Protein AF-A0A0M0LIS1-F1 (afdb_monomer)

Structure (mmCIF, N/CA/C/O backbone):
data_AF-A0A0M0LIS1-F1
#
_entry.id   AF-A0A0M0LIS1-F1
#
loop_
_atom_site.group_PDB
_atom_site.id
_atom_site.type_symbol
_atom_site.label_atom_id
_atom_site.label_alt_id
_atom_site.label_comp_id
_atom_site.label_asym_id
_atom_site.label_entity_id
_atom_site.label_seq_id
_atom_site.pdbx_PDB_ins_code
_atom_site.Cartn_x
_atom_site.Cartn_y
_atom_site.Cartn_z
_atom_site.occupancy
_atom_site.B_iso_or_equiv
_atom_site.auth_seq_id
_atom_site.auth_comp_id
_atom_site.auth_asym_id
_atom_site.auth_atom_id
_atom_site.pdbx_PDB_model_num
ATOM 1 N N . MET A 1 1 ? -17.170 -7.021 18.698 1.00 85.44 1 MET A N 1
ATOM 2 C CA . MET A 1 1 ? -16.788 -8.210 17.891 1.00 85.44 1 MET A CA 1
ATOM 3 C C . MET A 1 1 ? -16.242 -9.284 18.824 1.00 85.44 1 MET A C 1
ATOM 5 O O . MET A 1 1 ? -15.529 -8.922 19.749 1.00 85.44 1 MET A O 1
ATOM 9 N N . THR A 1 2 ? -16.574 -10.568 18.645 1.00 88.81 2 THR A N 1
ATOM 10 C CA . THR A 1 2 ? -16.047 -11.629 19.536 1.00 88.81 2 THR A CA 1
ATOM 11 C C . THR A 1 2 ? -14.606 -12.012 19.167 1.00 88.81 2 THR A C 1
ATOM 13 O O . THR A 1 2 ? -14.222 -11.921 17.999 1.00 88.81 2 THR A O 1
ATOM 16 N N . GLN A 1 3 ? -13.813 -12.476 20.141 1.00 89.06 3 GLN A N 1
ATOM 17 C CA . GLN A 1 3 ? -12.412 -12.879 19.923 1.00 89.06 3 GLN A CA 1
ATOM 18 C C . GLN A 1 3 ? -12.239 -13.948 18.820 1.00 89.06 3 GLN A C 1
ATOM 20 O O . GLN A 1 3 ? -11.403 -13.758 17.933 1.00 89.06 3 GLN A O 1
ATOM 25 N N . PRO A 1 4 ? -13.053 -15.025 18.763 1.00 92.50 4 PRO A N 1
ATOM 26 C CA . PRO A 1 4 ? -12.930 -16.025 17.699 1.00 92.50 4 PRO A CA 1
ATOM 27 C C . PRO A 1 4 ? -13.226 -15.463 16.301 1.00 92.50 4 PRO A C 1
ATOM 29 O O . PRO A 1 4 ? -12.585 -15.842 15.319 1.00 92.50 4 PRO A O 1
ATOM 32 N N . GLN A 1 5 ? -14.179 -14.530 16.197 1.00 94.12 5 GLN A N 1
ATOM 33 C CA . GLN A 1 5 ? -14.503 -13.872 14.930 1.00 94.12 5 GLN A CA 1
ATOM 34 C C . GLN A 1 5 ? -13.362 -12.967 14.458 1.00 94.12 5 GLN A C 1
ATOM 36 O O . GLN A 1 5 ? -13.021 -12.998 13.275 1.00 94.12 5 GLN A O 1
ATOM 41 N N . LEU A 1 6 ? -12.743 -12.212 15.370 1.00 94.00 6 LEU A N 1
ATOM 42 C CA . LEU A 1 6 ? -11.604 -11.352 15.051 1.00 94.00 6 LEU A CA 1
ATOM 43 C C . LEU A 1 6 ? -10.421 -12.174 14.525 1.00 94.00 6 LEU A C 1
ATOM 45 O O . LEU A 1 6 ? -9.876 -11.856 13.471 1.00 94.00 6 LEU A O 1
ATOM 49 N N . LEU A 1 7 ? -10.084 -13.289 15.182 1.00 94.69 7 LEU A N 1
ATOM 50 C CA . LEU A 1 7 ? -9.018 -14.189 14.725 1.00 94.69 7 LEU A CA 1
ATOM 51 C C . LEU A 1 7 ? -9.274 -14.723 13.310 1.00 94.69 7 LEU A C 1
ATOM 53 O O . LEU A 1 7 ? -8.355 -14.776 12.490 1.00 94.69 7 LEU A O 1
ATOM 57 N N . LYS A 1 8 ? -10.526 -15.079 12.992 1.00 96.12 8 LYS A N 1
ATOM 58 C CA . LYS A 1 8 ? -10.910 -15.506 11.639 1.00 96.12 8 LYS A CA 1
ATOM 59 C C . LYS A 1 8 ? -10.696 -14.386 10.615 1.00 96.12 8 LYS A C 1
ATOM 61 O O . LYS A 1 8 ? -10.174 -14.652 9.533 1.00 96.12 8 LYS A O 1
ATOM 66 N N . LEU A 1 9 ? -11.053 -13.144 10.953 1.00 95.94 9 LEU A N 1
ATOM 67 C CA . LEU A 1 9 ? -10.835 -11.986 10.081 1.00 95.94 9 LEU A CA 1
ATOM 68 C C . LEU A 1 9 ? -9.349 -11.650 9.911 1.00 95.94 9 LEU A C 1
ATOM 70 O O . LEU A 1 9 ? -8.942 -11.349 8.795 1.00 95.94 9 LEU A O 1
ATOM 74 N N . ARG A 1 10 ? -8.524 -11.763 10.959 1.00 95.94 10 ARG A N 1
ATOM 75 C CA . ARG A 1 10 ? -7.069 -11.544 10.874 1.00 95.94 10 ARG A CA 1
ATOM 76 C C . ARG A 1 10 ? -6.374 -12.594 10.008 1.00 95.94 10 ARG A C 1
ATOM 78 O O . ARG A 1 10 ? -5.553 -12.240 9.167 1.00 95.94 10 ARG A O 1
ATOM 85 N N . LYS A 1 11 ? -6.755 -13.873 10.131 1.00 95.75 11 LYS A N 1
ATOM 86 C CA . LYS A 1 11 ? -6.279 -14.934 9.221 1.00 95.75 11 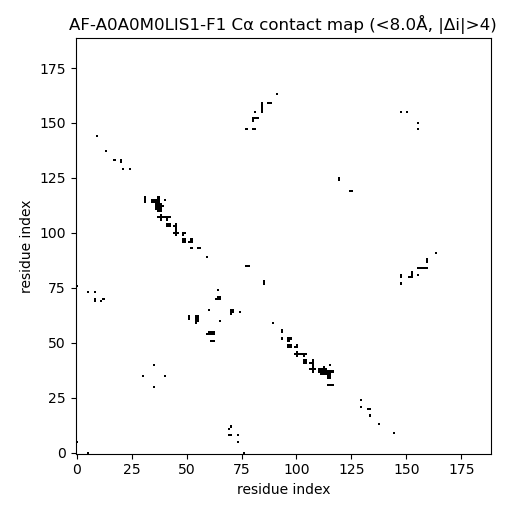LYS A CA 1
ATOM 87 C C . LYS A 1 11 ? -6.680 -14.651 7.773 1.00 95.75 11 LYS A C 1
ATOM 89 O O . LYS A 1 11 ? -5.857 -14.792 6.872 1.00 95.75 11 LYS A O 1
ATOM 94 N N . PHE A 1 12 ? -7.921 -14.210 7.558 1.00 96.38 12 PHE A N 1
ATOM 95 C CA . PHE A 1 12 ? -8.389 -13.807 6.234 1.00 96.38 12 PHE A CA 1
ATOM 96 C C . PHE A 1 12 ? -7.596 -12.611 5.691 1.00 96.38 12 PHE A C 1
ATOM 98 O O . PHE A 1 12 ? -7.158 -12.669 4.552 1.00 96.38 12 PHE A O 1
ATOM 105 N N . GLN A 1 13 ? -7.369 -11.564 6.493 1.00 95.94 13 GLN A N 1
ATOM 106 C CA . GLN A 1 13 ? -6.570 -10.395 6.112 1.00 95.94 13 GLN A CA 1
ATOM 107 C C . GLN A 1 13 ? -5.167 -10.811 5.675 1.00 95.94 13 GLN A C 1
ATOM 109 O O . GLN A 1 13 ? -4.726 -10.399 4.610 1.00 95.94 13 GLN A O 1
ATOM 114 N N . PHE A 1 14 ? -4.489 -11.656 6.454 1.00 96.06 14 PHE A N 1
ATOM 115 C CA . PHE A 1 14 ? -3.158 -12.144 6.106 1.00 96.06 14 PHE A CA 1
ATOM 116 C C . PHE A 1 14 ? -3.156 -12.879 4.760 1.00 96.06 14 PHE A C 1
ATOM 118 O O . PHE A 1 14 ? -2.375 -12.536 3.875 1.00 96.06 14 PHE A O 1
ATOM 125 N N . LEU A 1 15 ? -4.060 -13.844 4.561 1.00 96.56 15 LEU A N 1
ATOM 126 C CA . LEU A 1 15 ? -4.142 -14.584 3.299 1.00 96.56 15 LEU A CA 1
ATOM 127 C C . LEU A 1 15 ? -4.493 -13.663 2.121 1.00 96.56 15 LEU A C 1
ATOM 129 O O . LEU A 1 15 ? -3.883 -13.749 1.060 1.00 96.56 15 LEU A O 1
ATOM 133 N N . PHE A 1 16 ? -5.450 -12.758 2.323 1.00 96.00 16 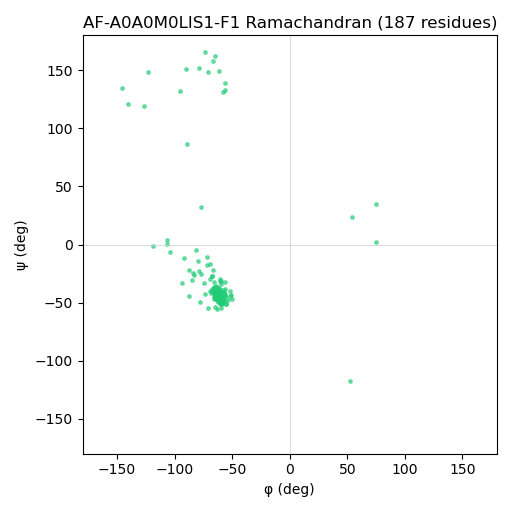PHE A N 1
ATOM 134 C CA . PHE A 1 16 ? -5.929 -11.829 1.306 1.00 96.00 16 PHE A CA 1
ATOM 135 C C . PHE A 1 16 ? -4.840 -10.843 0.867 1.00 96.00 16 PHE A C 1
ATOM 137 O O . PHE A 1 16 ? -4.637 -10.647 -0.328 1.00 96.00 16 PHE A O 1
ATOM 144 N N . MET A 1 17 ? -4.102 -10.265 1.819 1.00 94.75 17 MET A N 1
ATOM 145 C CA . MET A 1 17 ? -2.988 -9.362 1.525 1.00 94.75 17 MET A CA 1
ATOM 146 C C . MET A 1 17 ? -1.876 -10.085 0.761 1.00 94.75 17 MET A C 1
ATOM 148 O O . MET A 1 17 ? -1.412 -9.572 -0.251 1.00 94.75 17 MET A O 1
ATOM 152 N N . ASN A 1 18 ? -1.497 -11.295 1.182 1.00 95.69 18 ASN A N 1
ATOM 153 C CA . ASN A 1 18 ? -0.469 -12.077 0.491 1.00 95.69 18 ASN A CA 1
ATOM 154 C C . ASN A 1 18 ? -0.895 -12.498 -0.922 1.00 95.69 18 ASN A C 1
ATOM 156 O O . ASN A 1 18 ? -0.089 -12.426 -1.846 1.00 95.69 18 ASN A O 1
ATOM 160 N N . ALA A 1 19 ? -2.166 -12.859 -1.118 1.00 95.56 19 ALA A N 1
ATOM 161 C CA . ALA A 1 19 ? -2.703 -13.144 -2.445 1.00 95.56 19 ALA A CA 1
ATOM 162 C C . ALA A 1 19 ? -2.644 -11.911 -3.363 1.00 95.56 19 ALA A C 1
ATOM 164 O O . ALA A 1 19 ? -2.233 -12.024 -4.515 1.00 95.56 19 ALA A O 1
ATOM 165 N N . ILE A 1 20 ? -2.989 -10.722 -2.853 1.00 94.12 20 ILE A N 1
ATOM 166 C CA . ILE A 1 20 ? -2.873 -9.472 -3.618 1.00 94.12 20 ILE A CA 1
ATOM 167 C C . ILE A 1 20 ? -1.416 -9.178 -3.982 1.00 94.12 20 ILE A C 1
ATOM 169 O O . ILE A 1 20 ? -1.149 -8.833 -5.129 1.00 94.12 20 ILE A O 1
ATOM 173 N N . ILE A 1 21 ? -0.473 -9.342 -3.048 1.00 93.00 21 ILE A N 1
ATOM 174 C CA . ILE A 1 21 ? 0.958 -9.146 -3.332 1.00 93.00 21 ILE A CA 1
ATOM 175 C C . ILE A 1 21 ? 1.420 -10.107 -4.431 1.00 93.00 21 ILE A C 1
ATOM 177 O O . ILE A 1 21 ? 2.097 -9.671 -5.355 1.00 93.00 21 ILE A O 1
ATOM 181 N N . ALA A 1 22 ? 1.020 -11.381 -4.379 1.00 95.06 22 ALA A N 1
ATOM 182 C CA . ALA A 1 22 ? 1.351 -12.360 -5.414 1.00 95.06 22 ALA A CA 1
ATOM 183 C C . ALA A 1 22 ? 0.800 -11.958 -6.792 1.00 95.06 22 ALA A C 1
ATOM 185 O O . ALA A 1 22 ? 1.527 -12.000 -7.780 1.00 95.06 22 ALA A O 1
ATOM 186 N N . VAL A 1 23 ? -0.452 -11.494 -6.864 1.00 95.12 23 VAL A N 1
ATOM 187 C CA . VAL A 1 23 ? -1.050 -11.007 -8.120 1.00 95.12 23 VAL A CA 1
ATOM 188 C C . VAL A 1 23 ? -0.317 -9.772 -8.651 1.00 95.12 23 VAL A C 1
ATOM 190 O O . VAL A 1 23 ? 0.006 -9.717 -9.835 1.00 95.12 23 VAL A O 1
ATOM 193 N N . LEU A 1 24 ? -0.018 -8.793 -7.791 1.00 92.25 24 LEU A N 1
ATOM 194 C CA . LEU A 1 24 ? 0.731 -7.594 -8.182 1.00 92.25 24 LEU A CA 1
ATOM 195 C C . LEU A 1 24 ? 2.154 -7.934 -8.638 1.00 92.25 24 LEU A C 1
ATOM 197 O O . LEU A 1 24 ? 2.654 -7.330 -9.583 1.00 92.25 24 LEU A O 1
ATOM 201 N N . PHE A 1 25 ? 2.786 -8.920 -8.003 1.00 91.88 25 PHE A N 1
ATOM 202 C CA . PHE A 1 25 ? 4.102 -9.411 -8.389 1.00 91.88 25 PHE A CA 1
ATOM 203 C C . PHE A 1 25 ? 4.078 -10.078 -9.769 1.00 91.88 25 PHE A C 1
ATOM 205 O O . PHE A 1 25 ? 4.919 -9.767 -10.606 1.00 91.88 25 PHE A O 1
ATOM 212 N N . LEU A 1 26 ? 3.085 -10.929 -10.048 1.00 93.19 26 LEU A N 1
ATOM 213 C CA . LEU A 1 26 ? 2.906 -11.537 -11.372 1.00 93.19 26 LEU A CA 1
ATOM 214 C C . LEU A 1 26 ? 2.634 -10.487 -12.456 1.00 93.19 26 LEU A C 1
ATOM 216 O O . LEU A 1 26 ? 3.166 -10.588 -13.563 1.00 93.19 26 LEU A O 1
ATOM 220 N N . LEU A 1 27 ? 1.841 -9.459 -12.140 1.00 92.12 27 LEU A N 1
ATOM 221 C CA . LEU A 1 27 ? 1.602 -8.339 -13.049 1.00 92.12 27 LEU A CA 1
ATOM 222 C C . LEU A 1 27 ? 2.906 -7.587 -13.343 1.00 92.12 27 LEU A C 1
ATOM 224 O O . LEU A 1 27 ? 3.223 -7.352 -14.505 1.00 92.12 27 LEU A O 1
ATOM 228 N N . LEU A 1 28 ? 3.683 -7.257 -12.308 1.00 88.81 28 LEU A N 1
ATOM 229 C CA . LEU A 1 28 ? 4.984 -6.611 -12.461 1.00 88.81 28 LEU A CA 1
ATOM 230 C C . LEU A 1 28 ? 5.939 -7.465 -13.304 1.00 88.81 28 LEU A C 1
ATOM 232 O O . LEU A 1 28 ? 6.521 -6.959 -14.256 1.00 88.81 28 LEU A O 1
ATOM 236 N N . PHE A 1 29 ? 6.051 -8.760 -13.007 1.00 88.06 29 PHE A N 1
ATOM 237 C CA . PHE A 1 29 ? 6.868 -9.707 -13.768 1.00 88.06 29 PHE A CA 1
ATOM 238 C C . PHE A 1 29 ? 6.480 -9.735 -15.252 1.00 88.06 29 PHE A C 1
ATOM 240 O O . PHE A 1 29 ? 7.347 -9.684 -16.125 1.00 88.06 29 PHE A O 1
ATOM 247 N N . SER A 1 30 ? 5.177 -9.740 -15.541 1.00 89.94 30 SER A N 1
ATOM 248 C CA . SER A 1 30 ? 4.655 -9.702 -16.911 1.00 89.94 30 SER A CA 1
ATOM 249 C C . SER A 1 30 ? 5.028 -8.400 -17.624 1.00 89.94 30 SER A C 1
ATOM 251 O O . SER A 1 30 ? 5.461 -8.429 -18.773 1.00 89.94 30 SER A O 1
ATOM 253 N N . LEU A 1 31 ? 4.917 -7.255 -16.940 1.00 88.62 31 LEU A N 1
ATOM 254 C CA . LEU A 1 31 ? 5.308 -5.952 -17.487 1.00 88.62 31 LEU A CA 1
ATOM 255 C C . LEU A 1 31 ? 6.804 -5.891 -17.827 1.00 88.62 31 LEU A C 1
ATOM 257 O O . LEU A 1 31 ? 7.170 -5.332 -18.862 1.00 88.62 31 LEU A O 1
ATOM 261 N N . ILE A 1 32 ? 7.653 -6.499 -16.992 1.00 85.25 32 ILE A N 1
ATOM 262 C CA . ILE A 1 32 ? 9.097 -6.616 -17.239 1.00 85.25 32 ILE A CA 1
ATOM 263 C C . ILE A 1 32 ? 9.359 -7.432 -18.508 1.00 85.25 32 ILE A C 1
ATOM 265 O O . ILE A 1 32 ? 10.092 -6.971 -19.378 1.00 85.25 32 ILE A O 1
ATOM 269 N N . HIS A 1 33 ? 8.713 -8.593 -18.659 1.00 85.12 33 HIS A N 1
ATOM 270 C CA . HIS A 1 33 ? 8.929 -9.492 -19.803 1.00 85.12 33 HIS A CA 1
ATOM 271 C C . HIS A 1 33 ? 8.396 -8.942 -21.129 1.00 85.12 33 HIS A C 1
ATOM 273 O O . HIS A 1 33 ? 8.960 -9.217 -22.183 1.00 85.12 33 HIS A O 1
ATOM 279 N N . ILE A 1 34 ? 7.340 -8.128 -21.088 1.00 88.62 34 ILE A N 1
ATOM 280 C CA . ILE A 1 34 ? 6.838 -7.398 -22.264 1.00 88.62 34 ILE A CA 1
ATOM 281 C C . ILE A 1 34 ? 7.790 -6.247 -22.651 1.00 88.62 34 ILE A C 1
ATOM 283 O O . ILE A 1 34 ? 7.664 -5.663 -23.726 1.00 88.62 34 ILE A O 1
ATOM 287 N N . GLY A 1 35 ? 8.772 -5.925 -21.803 1.00 86.56 35 GLY A N 1
ATOM 288 C CA . GLY A 1 35 ? 9.763 -4.895 -22.078 1.00 86.56 35 GLY A CA 1
ATOM 289 C C . GLY A 1 35 ? 9.199 -3.487 -21.932 1.00 86.56 35 GLY A C 1
ATOM 290 O O . GLY A 1 35 ? 9.585 -2.595 -22.689 1.00 86.56 35 GLY A O 1
ATOM 291 N N . ILE A 1 36 ? 8.283 -3.265 -20.976 1.00 88.38 36 ILE A N 1
ATOM 292 C CA . ILE A 1 36 ? 7.810 -1.908 -20.690 1.00 88.38 36 ILE A CA 1
ATOM 293 C C . ILE A 1 36 ? 9.010 -1.012 -20.349 1.00 88.38 36 ILE A C 1
ATOM 295 O O . ILE A 1 36 ? 9.892 -1.381 -19.568 1.00 88.38 36 ILE A O 1
ATOM 299 N N . GLY A 1 37 ? 9.059 0.175 -20.948 1.00 88.25 37 GLY A N 1
ATOM 300 C CA . GLY A 1 37 ? 10.096 1.145 -20.617 1.00 88.25 37 GLY A CA 1
ATOM 301 C C . GLY A 1 37 ? 9.884 1.748 -19.225 1.00 88.25 37 GLY A C 1
ATOM 302 O O . GLY A 1 37 ? 8.744 1.924 -18.782 1.00 88.25 37 GLY A O 1
ATOM 303 N N . MET A 1 38 ? 10.979 2.098 -18.542 1.00 84.31 38 MET A N 1
ATOM 304 C CA . MET A 1 38 ? 10.990 2.692 -17.197 1.00 84.31 38 MET A CA 1
ATOM 305 C C . MET A 1 38 ? 10.049 3.891 -17.090 1.00 84.31 38 MET A C 1
ATOM 307 O O . MET A 1 38 ? 9.238 3.969 -16.167 1.00 84.31 38 MET A O 1
ATOM 311 N N . ARG A 1 39 ? 10.108 4.804 -18.067 1.00 90.19 39 ARG A N 1
ATOM 312 C CA . ARG A 1 39 ? 9.232 5.979 -18.122 1.00 90.19 39 ARG A CA 1
ATOM 313 C C . ARG A 1 39 ? 7.753 5.597 -18.075 1.00 90.19 39 ARG A C 1
ATOM 315 O O . ARG A 1 39 ? 7.015 6.110 -17.237 1.00 90.19 39 ARG A O 1
ATOM 322 N N . ASN A 1 40 ? 7.326 4.679 -18.940 1.00 91.88 40 ASN A N 1
ATOM 323 C CA . ASN A 1 40 ? 5.930 4.244 -19.015 1.00 91.88 40 ASN A CA 1
ATOM 324 C C . ASN A 1 40 ? 5.478 3.539 -17.732 1.00 91.88 40 ASN A C 1
ATOM 326 O O . ASN A 1 40 ? 4.362 3.767 -17.265 1.00 91.88 40 ASN A O 1
ATOM 330 N N . PHE A 1 41 ? 6.351 2.732 -17.127 1.00 91.00 41 PHE A N 1
ATOM 331 C CA . PHE A 1 41 ? 6.077 2.110 -15.837 1.00 91.00 41 PHE A CA 1
ATOM 332 C C . PHE A 1 41 ? 5.851 3.148 -14.732 1.00 91.00 41 PHE A C 1
ATOM 334 O O . PHE A 1 41 ? 4.857 3.073 -14.012 1.00 91.00 41 PHE A O 1
ATOM 341 N N . PHE A 1 42 ? 6.728 4.148 -14.611 1.00 90.62 42 PHE A N 1
ATOM 342 C CA . PHE A 1 42 ? 6.584 5.183 -13.587 1.00 90.62 42 PHE A CA 1
ATOM 343 C C . PHE A 1 42 ? 5.341 6.054 -13.800 1.00 90.62 42 PHE A C 1
ATOM 345 O O . PHE A 1 42 ? 4.665 6.391 -12.825 1.00 90.62 42 PHE A O 1
ATOM 352 N N . ILE A 1 43 ? 4.978 6.353 -15.053 1.00 94.06 43 ILE A N 1
ATOM 353 C CA . ILE A 1 43 ? 3.704 7.016 -15.374 1.00 94.06 43 ILE A CA 1
ATOM 354 C C . ILE A 1 43 ? 2.530 6.156 -14.895 1.00 94.06 43 ILE A C 1
ATOM 356 O O . ILE A 1 43 ? 1.669 6.656 -14.172 1.00 94.06 43 ILE A O 1
ATOM 360 N N . LEU A 1 44 ? 2.513 4.863 -15.237 1.00 93.62 44 LEU A N 1
ATOM 361 C CA . LEU A 1 44 ? 1.456 3.940 -14.820 1.00 93.62 44 LEU A CA 1
ATOM 362 C C . LEU A 1 44 ? 1.331 3.881 -13.291 1.00 93.62 44 LEU A C 1
ATOM 364 O O . LEU A 1 44 ? 0.231 4.019 -12.758 1.00 93.62 44 LEU A O 1
ATOM 368 N N . MET A 1 45 ? 2.449 3.742 -12.576 1.00 92.56 45 MET A N 1
ATOM 369 C CA . MET A 1 45 ? 2.460 3.718 -11.112 1.00 92.56 45 MET A CA 1
ATOM 370 C C . MET A 1 45 ? 1.974 5.036 -10.504 1.00 92.56 45 MET A C 1
ATOM 372 O O . MET A 1 45 ? 1.205 5.016 -9.542 1.00 92.56 45 MET A O 1
ATOM 376 N N . SER A 1 46 ? 2.357 6.182 -11.075 1.00 94.12 46 SER A N 1
ATOM 377 C CA . SER A 1 46 ? 1.861 7.491 -10.638 1.00 94.12 46 SER A CA 1
ATOM 378 C C . SER A 1 46 ? 0.342 7.599 -10.810 1.00 94.12 46 SER A C 1
ATOM 380 O O . SER A 1 46 ? -0.362 7.951 -9.862 1.00 94.12 46 SER A O 1
ATOM 382 N N . LEU A 1 47 ? -0.189 7.200 -11.972 1.00 95.62 47 LEU A N 1
ATOM 383 C CA . LEU A 1 47 ? -1.630 7.198 -12.243 1.00 95.62 47 LEU A CA 1
ATOM 384 C C . LEU A 1 47 ? -2.398 6.278 -11.285 1.00 95.62 47 LEU A C 1
ATOM 386 O O . LEU A 1 47 ? -3.437 6.677 -10.758 1.00 95.62 47 LEU A O 1
ATOM 390 N N . LEU A 1 48 ? -1.874 5.081 -11.001 1.00 92.88 48 LEU A N 1
ATOM 391 C CA . LEU A 1 48 ? -2.468 4.160 -10.027 1.00 92.88 48 LEU A CA 1
ATOM 392 C C . LEU A 1 48 ? -2.497 4.761 -8.614 1.00 92.88 48 LEU A C 1
ATOM 394 O O . LEU A 1 48 ? -3.514 4.659 -7.924 1.00 92.88 48 LEU A O 1
ATOM 398 N N . MET A 1 49 ? -1.420 5.427 -8.187 1.00 92.56 49 MET A N 1
ATOM 399 C CA . MET A 1 49 ? -1.364 6.093 -6.880 1.00 92.56 49 MET A CA 1
ATOM 400 C C . MET A 1 49 ? -2.329 7.279 -6.789 1.00 92.56 49 MET A C 1
ATOM 402 O O . MET A 1 49 ? -2.997 7.448 -5.764 1.00 92.56 49 MET A O 1
ATOM 406 N N . ILE A 1 50 ? -2.465 8.070 -7.858 1.00 93.94 50 ILE A N 1
ATOM 407 C CA . ILE A 1 50 ? -3.454 9.155 -7.933 1.00 93.94 50 ILE A CA 1
ATOM 408 C C . ILE A 1 50 ? -4.865 8.576 -7.839 1.00 93.94 50 ILE A C 1
ATOM 410 O O . ILE A 1 50 ? -5.642 9.014 -6.993 1.00 93.94 50 ILE A O 1
ATOM 414 N N . ALA A 1 51 ? -5.188 7.550 -8.631 1.00 92.62 51 ALA A N 1
ATOM 415 C CA . ALA A 1 51 ? -6.498 6.904 -8.603 1.00 92.62 51 ALA A CA 1
ATOM 416 C C . ALA A 1 51 ? -6.836 6.361 -7.204 1.00 92.62 51 ALA A C 1
ATOM 418 O O . ALA A 1 51 ? -7.909 6.644 -6.668 1.00 92.62 51 ALA A O 1
ATOM 419 N N . GLN A 1 52 ? -5.901 5.656 -6.560 1.00 89.81 52 GLN A N 1
ATOM 420 C CA . GLN A 1 52 ? -6.065 5.184 -5.185 1.00 89.81 52 GLN A CA 1
ATOM 421 C C . GLN A 1 52 ? -6.300 6.337 -4.198 1.00 89.81 52 GLN A C 1
ATOM 423 O O . GLN A 1 52 ? -7.161 6.229 -3.321 1.00 89.81 52 GLN A O 1
ATOM 428 N N . THR A 1 5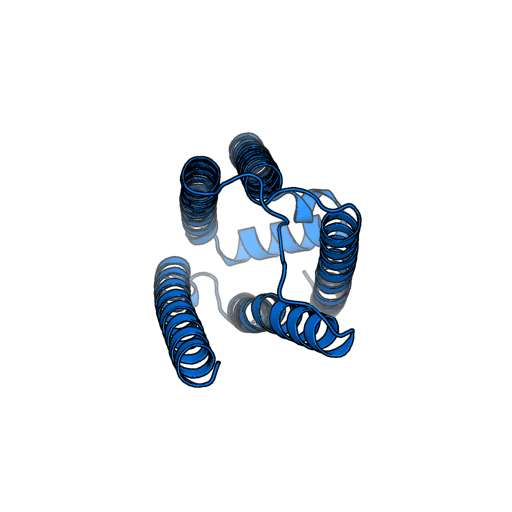3 ? -5.549 7.431 -4.326 1.00 92.25 53 THR A N 1
ATOM 429 C CA . THR A 1 53 ? -5.682 8.609 -3.459 1.00 92.25 53 THR A CA 1
ATOM 430 C C . THR A 1 53 ? -7.045 9.271 -3.633 1.00 92.25 53 THR A C 1
ATOM 432 O O . THR A 1 53 ? -7.698 9.590 -2.642 1.00 92.25 53 THR A O 1
ATOM 435 N N . MET A 1 54 ? -7.513 9.420 -4.875 1.00 92.00 54 MET A N 1
ATOM 436 C CA . MET A 1 54 ? -8.833 9.974 -5.173 1.00 92.00 54 MET A CA 1
ATOM 437 C C . MET A 1 54 ? -9.933 9.116 -4.547 1.00 92.00 54 MET A C 1
ATOM 439 O O . MET A 1 54 ? -10.784 9.635 -3.829 1.00 92.00 54 MET A O 1
ATOM 443 N N . LEU A 1 55 ? -9.869 7.791 -4.710 1.00 89.50 55 LEU A N 1
ATOM 444 C CA . LEU A 1 55 ? -10.808 6.879 -4.053 1.00 89.50 55 LEU A CA 1
ATOM 445 C C . LEU A 1 55 ? -10.796 7.050 -2.526 1.00 89.50 55 LEU A C 1
ATOM 447 O O . LEU A 1 55 ? -11.859 7.086 -1.899 1.00 89.50 55 LEU A O 1
ATOM 451 N N . LEU A 1 56 ? -9.612 7.179 -1.921 1.00 88.62 56 LEU A N 1
ATOM 452 C CA . LEU A 1 56 ? -9.465 7.388 -0.482 1.00 88.62 56 LEU A CA 1
ATOM 453 C C . LEU A 1 56 ? -10.076 8.718 -0.018 1.00 88.62 56 LEU A C 1
ATOM 455 O O . LEU A 1 56 ? -10.689 8.757 1.047 1.00 88.62 56 LEU A O 1
ATOM 459 N N . LEU A 1 57 ? -9.955 9.783 -0.813 1.00 89.94 57 LEU A N 1
ATOM 460 C CA . LEU A 1 57 ? -10.549 11.088 -0.522 1.00 89.94 57 LEU A CA 1
ATOM 461 C C . LEU A 1 57 ? -12.082 11.051 -0.550 1.00 89.94 57 LEU A C 1
ATOM 463 O O . LEU A 1 57 ? -12.705 11.617 0.349 1.00 89.94 57 LEU A O 1
ATOM 467 N N . PHE A 1 58 ? -12.679 10.363 -1.529 1.00 87.06 58 PHE A N 1
ATOM 468 C CA . PHE A 1 58 ? -14.136 10.322 -1.685 1.00 87.06 58 PHE A CA 1
ATOM 469 C C . PHE A 1 58 ? -14.832 9.494 -0.598 1.00 87.06 58 PHE A C 1
ATOM 471 O O . PHE A 1 58 ? -15.685 10.021 0.113 1.00 87.06 58 PHE A O 1
ATOM 478 N N . ASP A 1 59 ? -14.436 8.232 -0.399 1.00 80.38 59 ASP A N 1
ATOM 479 C CA . ASP A 1 59 ? -15.175 7.342 0.517 1.00 80.38 59 ASP A CA 1
ATOM 480 C C . ASP A 1 59 ? -14.461 7.076 1.844 1.00 80.38 59 ASP A C 1
ATOM 482 O O . ASP A 1 59 ? -14.968 6.314 2.670 1.00 80.38 59 ASP A O 1
ATOM 486 N N . LYS A 1 60 ? -13.268 7.649 2.072 1.00 82.25 60 LYS A N 1
ATOM 487 C CA . LYS A 1 60 ? -12.457 7.442 3.296 1.00 82.25 60 LYS A CA 1
ATOM 488 C C . LYS A 1 60 ? -12.187 5.962 3.610 1.00 82.25 60 LYS A C 1
ATOM 490 O O . LYS A 1 60 ? -11.953 5.584 4.760 1.00 82.25 60 LYS A O 1
ATOM 495 N N . ARG A 1 61 ? -12.258 5.115 2.577 1.00 83.19 61 ARG A N 1
ATOM 496 C CA . ARG A 1 61 ? -12.030 3.667 2.610 1.00 83.19 61 ARG A CA 1
ATOM 497 C C . ARG A 1 61 ? -10.978 3.312 1.563 1.00 83.19 61 ARG A C 1
ATOM 499 O O . ARG A 1 61 ? -11.240 3.531 0.373 1.00 83.19 61 ARG A O 1
ATOM 506 N N . PRO A 1 62 ? -9.829 2.738 1.957 1.00 82.94 62 PRO A N 1
ATOM 507 C CA . PRO A 1 62 ? -8.830 2.290 0.995 1.00 82.94 62 PRO A CA 1
ATOM 508 C C . PRO A 1 62 ? -9.388 1.204 0.069 1.00 82.94 62 PRO A C 1
ATOM 510 O O . PRO A 1 62 ? -10.233 0.407 0.483 1.00 82.94 62 PRO A O 1
ATOM 513 N N . LEU A 1 63 ? -8.892 1.157 -1.172 1.00 83.31 63 LEU A N 1
ATOM 514 C CA . LEU A 1 63 ? -9.369 0.247 -2.222 1.00 83.31 63 LEU A CA 1
ATOM 515 C C . LEU A 1 63 ? -9.416 -1.216 -1.756 1.00 83.31 63 LEU A C 1
ATOM 517 O O . LEU A 1 63 ? -10.421 -1.891 -1.956 1.00 83.31 63 LEU A O 1
ATOM 521 N N . ILE A 1 64 ? -8.379 -1.677 -1.052 1.00 85.06 64 ILE A N 1
ATOM 522 C CA . ILE A 1 64 ? -8.251 -3.074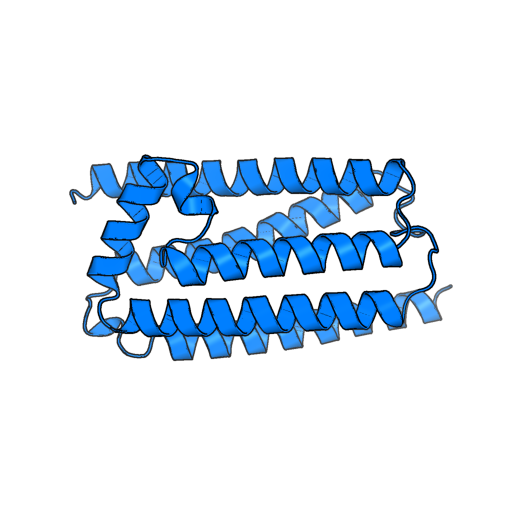 -0.611 1.00 85.06 64 ILE A CA 1
ATOM 523 C C . ILE A 1 64 ? -9.399 -3.527 0.302 1.00 85.06 64 ILE A C 1
ATOM 525 O O . ILE A 1 64 ? -9.827 -4.678 0.254 1.00 85.06 64 ILE A O 1
ATOM 529 N N . TYR A 1 65 ? -9.954 -2.603 1.090 1.00 87.25 65 TYR A N 1
ATOM 530 C CA . TYR A 1 65 ? -11.071 -2.876 1.989 1.00 87.25 65 TYR A CA 1
ATOM 531 C C . TYR A 1 65 ? -12.424 -2.909 1.271 1.00 87.25 65 TYR A C 1
ATOM 533 O O . TYR A 1 65 ? -13.398 -3.408 1.830 1.00 87.25 65 TYR A O 1
ATOM 541 N N . ARG A 1 66 ? -12.494 -2.415 0.029 1.00 85.94 66 ARG A N 1
ATOM 542 C CA . ARG A 1 66 ? -13.695 -2.476 -0.822 1.00 85.94 66 ARG A CA 1
ATOM 543 C C . ARG A 1 66 ? -13.829 -3.812 -1.539 1.00 85.94 66 ARG A C 1
ATOM 545 O O . ARG A 1 66 ? -14.938 -4.227 -1.849 1.00 85.94 66 ARG A O 1
ATOM 552 N N . LEU A 1 67 ? -12.707 -4.491 -1.770 1.00 88.38 67 LEU A N 1
ATOM 553 C CA . LEU A 1 67 ? -12.657 -5.741 -2.527 1.00 88.38 67 LEU A CA 1
ATOM 554 C C . LEU A 1 67 ? -13.258 -6.936 -1.769 1.00 88.38 67 LEU A C 1
ATOM 556 O O . LEU A 1 67 ? -13.575 -7.952 -2.379 1.00 88.38 67 LEU A O 1
ATOM 560 N N . SER A 1 68 ? -13.421 -6.847 -0.445 1.00 93.25 68 SER A N 1
ATOM 561 C CA . SER A 1 68 ? -13.966 -7.942 0.361 1.00 93.25 68 SER A CA 1
ATOM 562 C C . SER A 1 68 ? -14.812 -7.447 1.529 1.00 93.25 68 SER A C 1
ATOM 564 O O . SER A 1 68 ? -14.392 -6.594 2.310 1.00 93.25 68 SER A O 1
ATOM 566 N N . LYS A 1 69 ? -15.980 -8.075 1.727 1.00 92.75 69 LYS A N 1
ATOM 567 C CA . LYS A 1 69 ? -16.857 -7.820 2.884 1.00 92.75 69 LYS A CA 1
ATOM 568 C C . LYS A 1 69 ? -16.163 -8.114 4.219 1.00 92.75 69 LYS A C 1
ATOM 570 O O . LYS A 1 69 ? -16.425 -7.431 5.204 1.00 92.75 69 LYS A O 1
ATOM 575 N N . ASN A 1 70 ? -15.278 -9.113 4.267 1.00 93.88 70 ASN A N 1
ATOM 576 C CA . ASN A 1 70 ? -14.528 -9.443 5.483 1.00 93.88 70 ASN A CA 1
ATOM 577 C C . ASN A 1 70 ? -13.510 -8.351 5.821 1.00 93.88 70 ASN A C 1
ATOM 579 O O . ASN A 1 70 ? -13.385 -7.977 6.985 1.00 93.88 70 ASN A O 1
ATOM 583 N N . MET A 1 71 ? -12.847 -7.794 4.804 1.00 94.62 71 MET A N 1
ATOM 584 C CA . MET A 1 71 ? -11.965 -6.644 4.986 1.00 94.62 71 MET A CA 1
ATOM 585 C C . MET A 1 71 ? -12.765 -5.421 5.443 1.00 94.62 71 MET A C 1
ATOM 587 O O . MET A 1 71 ? -12.382 -4.783 6.416 1.00 94.62 71 MET A O 1
ATOM 591 N N . ALA A 1 72 ? -13.920 -5.141 4.836 1.00 93.12 72 ALA A N 1
ATOM 592 C CA . ALA A 1 72 ? -14.783 -4.042 5.272 1.00 93.12 72 ALA A CA 1
ATOM 593 C C . ALA A 1 72 ? -15.211 -4.164 6.750 1.00 93.12 72 ALA A C 1
ATOM 595 O O . ALA A 1 72 ? -15.196 -3.174 7.474 1.00 93.12 72 ALA A O 1
ATOM 596 N N . LYS A 1 73 ? -15.538 -5.373 7.231 1.00 94.44 73 LYS A N 1
ATOM 597 C CA . LYS A 1 73 ? -15.839 -5.608 8.658 1.00 94.44 73 LYS A CA 1
ATOM 598 C C . LYS A 1 73 ? -14.640 -5.330 9.563 1.00 94.44 73 LYS A C 1
ATOM 600 O O . LYS A 1 73 ? -14.808 -4.772 10.643 1.00 94.44 73 LYS A O 1
ATOM 605 N N . LEU A 1 74 ? -13.448 -5.732 9.129 1.00 94.75 74 LEU A N 1
ATOM 606 C CA . LEU A 1 74 ? -12.216 -5.485 9.870 1.00 94.75 74 LEU A CA 1
ATOM 607 C C . LEU A 1 74 ? -11.889 -3.988 9.935 1.00 94.75 74 LEU A C 1
ATOM 609 O O . LEU A 1 74 ? -11.485 -3.500 10.983 1.00 94.75 74 LEU A O 1
ATOM 613 N N . LEU A 1 75 ? -12.150 -3.260 8.848 1.00 93.56 75 LEU A N 1
ATOM 614 C CA . LEU A 1 75 ? -11.978 -1.812 8.771 1.00 93.56 75 LEU A CA 1
ATOM 615 C C . LEU A 1 75 ? -12.845 -1.068 9.790 1.00 93.56 75 LEU A C 1
ATOM 617 O O . LEU A 1 75 ? -12.355 -0.164 10.458 1.00 93.56 75 LEU A O 1
ATOM 621 N N . GLU A 1 76 ? -14.127 -1.427 9.908 1.00 94.12 76 GLU A N 1
ATOM 622 C CA . GLU A 1 76 ? -15.012 -0.779 10.886 1.00 94.12 76 GLU A CA 1
ATOM 623 C C . GLU A 1 76 ? -14.549 -1.054 12.321 1.00 94.12 76 GLU A C 1
ATOM 625 O O . GLU A 1 76 ? -14.534 -0.137 13.138 1.00 94.12 76 GLU A O 1
ATOM 630 N N . TYR A 1 77 ? -14.085 -2.276 12.605 1.00 94.62 77 TYR A N 1
ATOM 631 C CA . TYR A 1 77 ? -13.484 -2.606 13.899 1.00 94.62 77 TYR A CA 1
ATOM 632 C C . TYR A 1 77 ? -12.225 -1.769 14.192 1.00 94.62 77 TYR A C 1
ATOM 634 O O . TYR A 1 77 ? -12.104 -1.203 15.276 1.00 94.62 77 TYR A O 1
ATOM 642 N N . GLU A 1 78 ? -11.296 -1.645 13.237 1.00 93.88 78 GLU A N 1
ATOM 643 C CA . GLU A 1 78 ? -10.081 -0.837 13.421 1.00 93.88 78 GLU A CA 1
ATOM 644 C C . GLU A 1 78 ? -10.402 0.648 13.591 1.00 93.88 78 GLU A C 1
ATOM 646 O O . GLU A 1 78 ? -9.806 1.325 14.428 1.00 93.88 78 GLU A O 1
ATOM 651 N N . LYS A 1 79 ? -11.375 1.153 12.833 1.00 93.56 79 LYS A N 1
ATOM 652 C CA . LYS A 1 79 ? -11.849 2.532 12.930 1.00 93.56 79 LYS A CA 1
ATOM 653 C C . LYS A 1 79 ? -12.468 2.830 14.295 1.00 93.56 79 LYS A C 1
ATOM 655 O O . LYS A 1 79 ? -12.194 3.891 14.852 1.00 93.56 79 LYS A O 1
ATOM 660 N N . GLU A 1 80 ? -13.269 1.913 14.833 1.00 93.56 80 GLU A N 1
ATOM 661 C CA . GLU A 1 80 ? -13.828 2.017 16.185 1.00 93.56 80 GLU A CA 1
ATOM 662 C C . GLU A 1 80 ? -12.709 2.027 17.237 1.00 93.56 80 GLU A C 1
ATOM 664 O O . GLU A 1 80 ? -12.660 2.922 18.079 1.00 93.56 80 GLU A O 1
ATOM 669 N N . LYS A 1 81 ? -11.745 1.102 17.129 1.00 93.69 81 LYS A N 1
ATOM 670 C CA . LYS A 1 81 ? -10.590 1.009 18.035 1.00 93.69 81 LYS A CA 1
ATOM 671 C C . LYS A 1 81 ? -9.723 2.264 18.037 1.00 93.69 81 LYS A C 1
ATOM 673 O O . LYS A 1 81 ? -9.346 2.739 19.105 1.00 93.69 81 LYS A O 1
ATOM 678 N N . LEU A 1 82 ? -9.393 2.782 16.856 1.00 91.81 82 LEU A N 1
ATOM 679 C CA . LEU A 1 82 ? -8.486 3.918 16.684 1.00 91.81 82 LEU A CA 1
ATOM 680 C C . LEU A 1 82 ? -9.157 5.268 16.974 1.00 91.81 82 LEU A C 1
ATOM 682 O O . LEU A 1 82 ? -8.464 6.242 17.270 1.00 91.81 82 LEU A O 1
ATOM 686 N N . GLY A 1 83 ? -10.486 5.368 16.878 1.00 92.75 83 GLY A N 1
ATOM 687 C CA . GLY A 1 83 ? -11.225 6.597 17.168 1.00 92.75 83 GLY A CA 1
ATOM 688 C C . GLY A 1 83 ? -10.677 7.808 16.400 1.00 92.75 83 GLY A C 1
ATOM 689 O O . GLY A 1 83 ? -10.660 7.839 15.169 1.00 92.75 83 GLY A O 1
ATOM 690 N N . ASN A 1 84 ? -10.187 8.822 17.119 1.00 91.31 84 ASN A N 1
ATOM 691 C CA . ASN A 1 84 ? -9.623 10.035 16.512 1.00 91.31 84 ASN A CA 1
ATOM 692 C C . ASN A 1 84 ? -8.311 9.795 15.747 1.00 91.31 84 ASN A C 1
ATOM 694 O O . ASN A 1 84 ? -8.016 10.521 14.793 1.00 91.31 84 ASN A O 1
ATOM 698 N N . GLU A 1 85 ? -7.537 8.773 16.120 1.00 93.25 85 GLU A N 1
ATOM 699 C CA . GLU A 1 85 ? -6.304 8.407 15.416 1.00 93.25 85 GLU A CA 1
ATOM 700 C C . GLU A 1 85 ? -6.596 7.879 14.013 1.00 93.25 85 GLU A C 1
ATOM 702 O O . GLU A 1 85 ? -5.804 8.118 13.105 1.00 93.25 85 GLU A O 1
ATOM 707 N N . TRP A 1 86 ? -7.781 7.299 13.783 1.00 91.62 86 TRP A N 1
ATOM 708 C CA . TRP A 1 86 ? -8.208 6.869 12.452 1.00 91.62 86 TRP A CA 1
ATOM 709 C C . TRP A 1 86 ? -8.107 8.006 11.430 1.00 91.62 86 TRP A C 1
ATOM 711 O O . TRP A 1 86 ? -7.540 7.851 10.350 1.00 91.62 86 TRP A O 1
ATOM 721 N N . ARG A 1 87 ? -8.618 9.195 11.780 1.00 90.38 87 ARG A N 1
ATOM 722 C CA . ARG A 1 87 ? -8.593 10.364 10.884 1.00 90.38 87 ARG A CA 1
ATOM 723 C C . ARG A 1 87 ? -7.169 10.851 10.620 1.00 90.38 87 ARG A C 1
ATOM 725 O O . ARG A 1 87 ? -6.872 11.258 9.498 1.00 90.38 87 ARG A O 1
ATOM 732 N N . LYS A 1 88 ? -6.293 10.799 11.629 1.00 91.69 88 LYS A N 1
ATOM 733 C CA . LYS A 1 88 ? -4.876 11.159 11.479 1.00 91.69 88 LYS A CA 1
ATOM 734 C C . LYS A 1 88 ? -4.178 10.176 10.543 1.00 91.69 88 LYS A C 1
ATOM 736 O O . LYS A 1 88 ? -3.522 10.615 9.605 1.00 91.69 88 LYS A O 1
ATOM 741 N N . GLN A 1 89 ? -4.394 8.875 10.736 1.00 89.62 89 GLN A N 1
ATOM 742 C CA . GLN A 1 89 ? -3.835 7.827 9.887 1.00 89.62 89 GLN A CA 1
ATOM 743 C C . GLN A 1 89 ? -4.300 7.969 8.435 1.00 89.62 89 GLN A C 1
ATOM 745 O O . GLN A 1 89 ? -3.474 7.919 7.527 1.00 89.62 89 GLN A O 1
ATOM 750 N N . GLN A 1 90 ? -5.591 8.231 8.209 1.00 90.12 90 GLN A N 1
ATOM 751 C CA . GLN A 1 90 ? -6.131 8.490 6.871 1.00 90.12 90 GLN A CA 1
ATOM 752 C C . GLN A 1 90 ? -5.476 9.712 6.215 1.00 90.12 90 GLN A C 1
ATOM 754 O O . GLN A 1 90 ? -5.049 9.641 5.064 1.00 90.12 90 GLN A O 1
ATOM 759 N N . LYS A 1 91 ? -5.326 10.822 6.951 1.00 89.88 91 LYS A N 1
ATOM 760 C CA . LYS A 1 91 ? -4.648 12.023 6.441 1.00 89.88 91 LYS A CA 1
ATOM 761 C C . LYS A 1 91 ? -3.186 11.738 6.086 1.00 89.88 91 LYS A C 1
ATOM 763 O O . LYS A 1 91 ? -2.744 12.122 5.008 1.00 89.88 91 LYS A O 1
ATOM 768 N N . SER A 1 92 ? -2.452 11.043 6.954 1.00 88.69 92 SER A N 1
ATOM 769 C CA . SER A 1 92 ? -1.067 10.637 6.689 1.00 88.69 92 SER A CA 1
ATOM 770 C C . SER A 1 92 ? -0.962 9.722 5.470 1.00 88.69 92 SER A C 1
ATOM 772 O O . SER A 1 92 ? -0.063 9.905 4.658 1.00 88.69 92 SER A O 1
ATOM 774 N N . GLN A 1 93 ? -1.899 8.786 5.298 1.00 88.31 93 GLN A N 1
ATOM 775 C CA . GLN A 1 93 ? -1.939 7.897 4.138 1.00 88.31 93 GLN A CA 1
ATOM 776 C C . GLN A 1 93 ? -2.185 8.665 2.834 1.00 88.31 93 GLN A C 1
ATOM 778 O O . GLN A 1 93 ? -1.524 8.383 1.836 1.00 88.31 93 GLN A O 1
ATOM 783 N N . ILE A 1 94 ? -3.097 9.644 2.835 1.00 91.06 94 ILE A N 1
ATOM 784 C CA . ILE A 1 94 ? -3.347 10.519 1.679 1.00 91.06 94 ILE A CA 1
ATOM 785 C C . ILE A 1 94 ? -2.077 11.298 1.329 1.00 91.06 94 ILE A C 1
ATOM 787 O O . ILE A 1 94 ? -1.638 11.247 0.185 1.00 91.06 94 ILE A O 1
ATOM 791 N N . ILE A 1 95 ? -1.453 11.965 2.310 1.00 90.00 95 ILE A N 1
ATOM 792 C CA . ILE A 1 95 ? -0.222 12.743 2.092 1.00 90.00 95 ILE A CA 1
ATOM 793 C C . ILE A 1 95 ? 0.880 11.847 1.518 1.00 90.00 95 ILE A C 1
ATOM 795 O O . ILE A 1 95 ? 1.472 12.188 0.498 1.00 90.00 95 ILE A O 1
ATOM 799 N N . ALA A 1 96 ? 1.110 10.679 2.122 1.00 87.19 96 ALA A N 1
ATOM 800 C CA . ALA A 1 96 ? 2.114 9.732 1.650 1.00 87.19 96 ALA A CA 1
ATOM 801 C C . ALA A 1 96 ? 1.822 9.250 0.220 1.00 87.19 96 ALA A C 1
ATOM 803 O O . ALA A 1 96 ? 2.726 9.219 -0.608 1.00 87.19 96 ALA A O 1
ATOM 804 N N . SER A 1 97 ? 0.563 8.932 -0.100 1.00 89.81 97 SER A N 1
ATOM 805 C CA . SER A 1 97 ? 0.178 8.461 -1.440 1.00 89.81 97 SER A CA 1
ATOM 806 C C . SER A 1 97 ? 0.381 9.545 -2.506 1.00 89.81 97 SER A C 1
ATOM 808 O O . SER A 1 97 ? 0.888 9.249 -3.586 1.00 89.81 97 SER A O 1
ATOM 810 N N . VAL A 1 98 ? 0.069 10.809 -2.189 1.00 92.56 98 VAL A N 1
ATOM 811 C CA . VAL A 1 98 ? 0.348 11.958 -3.070 1.00 92.56 98 VAL A CA 1
ATOM 812 C C . VAL A 1 98 ? 1.850 12.147 -3.267 1.00 92.56 98 VAL A C 1
ATOM 814 O O . VAL A 1 98 ? 2.297 12.305 -4.399 1.00 92.56 98 VAL A O 1
ATOM 817 N N . MET A 1 99 ? 2.642 12.096 -2.191 1.00 88.44 99 MET A N 1
ATOM 818 C CA . MET A 1 99 ? 4.099 12.224 -2.287 1.00 88.44 99 MET A CA 1
ATOM 819 C C . MET A 1 99 ? 4.699 11.127 -3.168 1.00 88.44 99 MET A C 1
ATOM 821 O O . MET A 1 99 ? 5.493 11.430 -4.054 1.00 88.44 99 MET A O 1
ATOM 825 N N . VAL A 1 100 ? 4.274 9.874 -2.991 1.00 88.31 100 VAL A N 1
ATOM 826 C CA . VAL A 1 100 ? 4.723 8.748 -3.825 1.00 88.31 100 VAL A CA 1
ATOM 827 C C . VAL A 1 100 ? 4.305 8.942 -5.287 1.00 88.31 100 VAL A C 1
ATOM 829 O O . VAL A 1 100 ? 5.114 8.716 -6.185 1.00 88.31 100 VAL A O 1
ATOM 832 N N . ALA A 1 101 ? 3.084 9.418 -5.550 1.00 92.75 101 ALA A N 1
ATOM 833 C CA . ALA A 1 101 ? 2.636 9.716 -6.911 1.00 92.75 101 ALA A CA 1
ATOM 834 C C . ALA A 1 101 ? 3.499 10.793 -7.590 1.00 92.75 101 ALA A C 1
ATOM 836 O O . ALA A 1 101 ? 3.881 10.625 -8.752 1.00 92.75 101 ALA A O 1
ATOM 837 N N . ILE A 1 102 ? 3.834 11.868 -6.865 1.00 91.06 102 ILE A N 1
ATOM 838 C CA . ILE A 1 102 ? 4.723 12.937 -7.341 1.00 91.06 102 ILE A CA 1
ATOM 839 C C . ILE A 1 102 ? 6.123 12.381 -7.598 1.00 91.06 102 ILE A C 1
ATOM 841 O O . ILE A 1 102 ? 6.683 12.630 -8.660 1.00 91.06 102 ILE A O 1
ATOM 845 N N . MET A 1 103 ? 6.670 11.581 -6.677 1.00 88.06 103 MET A N 1
ATOM 846 C CA . MET A 1 103 ? 7.981 10.952 -6.851 1.00 88.06 103 MET A CA 1
ATOM 847 C C . MET A 1 103 ? 8.023 10.080 -8.106 1.00 88.06 103 MET A C 1
ATOM 849 O O . MET A 1 103 ? 8.973 10.184 -8.879 1.00 88.06 103 MET A O 1
ATOM 853 N N . PHE A 1 104 ? 6.999 9.261 -8.359 1.00 90.06 104 PHE A N 1
ATOM 854 C CA . PHE A 1 104 ? 6.928 8.480 -9.595 1.00 90.06 104 PHE A CA 1
ATOM 855 C C . PHE A 1 104 ? 6.822 9.367 -10.835 1.00 90.06 104 PHE A C 1
ATOM 857 O O . PHE A 1 104 ? 7.513 9.109 -11.816 1.00 90.06 104 PHE A O 1
ATOM 864 N N . MET A 1 105 ? 6.044 10.450 -10.787 1.00 92.75 105 MET A N 1
ATOM 865 C CA . MET A 1 105 ? 5.965 11.391 -11.905 1.00 92.75 105 MET A CA 1
ATOM 866 C C . MET A 1 105 ? 7.315 12.075 -12.174 1.00 92.75 105 MET A C 1
ATOM 868 O O . MET A 1 105 ? 7.730 12.192 -13.323 1.00 92.75 105 MET A O 1
ATOM 872 N N . MET A 1 106 ? 8.042 12.487 -11.133 1.00 87.50 106 MET A N 1
ATOM 873 C CA . MET A 1 106 ? 9.390 13.047 -11.273 1.00 87.50 106 MET A CA 1
ATOM 874 C C . MET A 1 106 ? 10.352 12.023 -11.884 1.00 87.50 106 MET A C 1
ATOM 876 O O . MET A 1 106 ? 11.039 12.339 -12.850 1.00 87.50 106 MET A O 1
ATOM 880 N N . ASN A 1 107 ? 10.348 10.779 -11.391 1.00 85.38 107 ASN A N 1
ATOM 881 C CA . ASN A 1 107 ? 11.176 9.703 -11.945 1.00 85.38 107 ASN A CA 1
ATOM 882 C C . ASN A 1 107 ? 10.844 9.419 -13.415 1.00 85.38 107 ASN A C 1
ATOM 884 O O . ASN A 1 107 ? 11.752 9.242 -14.216 1.00 85.38 107 ASN A O 1
ATOM 888 N N . ALA A 1 108 ? 9.569 9.461 -13.804 1.00 89.38 108 ALA A N 1
ATOM 889 C CA . ALA A 1 108 ? 9.172 9.303 -15.200 1.00 89.38 108 ALA A CA 1
ATOM 890 C C . ALA A 1 108 ? 9.756 10.380 -16.132 1.00 89.38 108 ALA A C 1
ATOM 892 O O . ALA A 1 108 ? 9.964 10.108 -17.311 1.00 89.38 108 ALA A O 1
ATOM 893 N N . ASN A 1 109 ? 9.999 11.595 -15.629 1.00 86.12 109 ASN A N 1
ATOM 894 C CA . ASN A 1 109 ? 10.603 12.678 -16.410 1.00 86.12 109 ASN A CA 1
ATOM 895 C C . ASN A 1 109 ? 12.137 12.603 -16.448 1.00 86.12 109 ASN A C 1
ATOM 897 O O . ASN A 1 109 ? 12.740 13.128 -17.377 1.00 86.12 109 ASN A O 1
ATOM 901 N N . LEU A 1 110 ? 12.759 11.967 -15.451 1.00 84.50 110 LEU A N 1
ATOM 902 C CA . LEU A 1 110 ? 14.213 11.795 -15.368 1.00 84.50 110 LEU A CA 1
ATOM 903 C C . LEU A 1 110 ? 14.713 10.536 -16.089 1.00 84.50 110 LEU A C 1
ATOM 905 O O . LEU A 1 110 ? 15.890 10.454 -16.425 1.00 84.50 110 LEU A O 1
ATOM 909 N N . MET A 1 111 ? 13.842 9.548 -16.293 1.00 79.38 111 MET A N 1
ATOM 910 C CA . MET A 1 111 ? 14.202 8.261 -16.883 1.00 79.38 111 MET A CA 1
ATOM 911 C C . MET A 1 111 ? 13.932 8.236 -18.387 1.00 79.38 111 MET A C 1
ATOM 913 O O . MET A 1 111 ? 12.830 8.544 -18.847 1.00 79.38 111 MET A O 1
ATOM 917 N N . ASP A 1 112 ? 14.920 7.769 -19.150 1.00 78.56 112 ASP A N 1
ATOM 918 C CA . ASP A 1 112 ? 14.728 7.384 -20.546 1.00 78.56 112 ASP A CA 1
ATOM 919 C C . ASP A 1 112 ? 13.790 6.173 -20.654 1.00 78.56 112 ASP A C 1
ATOM 921 O O . ASP A 1 112 ? 13.610 5.394 -19.715 1.00 78.56 112 ASP A O 1
ATOM 925 N N . ASN A 1 113 ? 13.235 5.933 -21.844 1.00 79.50 113 ASN A N 1
ATOM 926 C CA . ASN A 1 113 ? 12.366 4.780 -22.095 1.00 79.50 113 ASN A CA 1
ATOM 927 C C . ASN A 1 113 ? 13.134 3.446 -22.254 1.00 79.50 113 ASN A C 1
ATOM 929 O O . ASN A 1 113 ? 12.724 2.577 -23.020 1.00 79.50 113 ASN A O 1
ATOM 933 N N . ARG A 1 114 ? 14.260 3.291 -21.545 1.00 80.00 114 ARG A N 1
ATOM 934 C CA . ARG A 1 114 ? 15.010 2.030 -21.448 1.00 80.00 114 ARG A CA 1
ATOM 935 C C . ARG A 1 114 ? 14.173 0.993 -20.697 1.00 80.00 114 ARG A C 1
ATOM 937 O O . ARG A 1 114 ? 13.271 1.363 -19.947 1.00 80.00 114 ARG A O 1
ATOM 944 N N . GLN A 1 115 ? 14.455 -0.292 -20.897 1.00 75.25 115 GLN A N 1
ATOM 945 C CA . GLN A 1 115 ? 13.706 -1.375 -20.249 1.00 75.25 115 GLN A CA 1
ATOM 946 C C . GLN A 1 115 ? 13.709 -1.236 -18.721 1.00 75.25 115 GLN A C 1
ATOM 948 O O . GLN A 1 115 ? 14.732 -0.887 -18.135 1.00 75.25 115 GLN A O 1
ATOM 953 N N . LEU A 1 116 ? 12.554 -1.506 -18.096 1.00 65.81 116 LEU A N 1
ATOM 954 C CA . LEU A 1 116 ? 12.298 -1.296 -16.666 1.00 65.81 116 LEU A CA 1
ATOM 955 C C . LEU A 1 116 ? 13.350 -1.928 -15.746 1.00 65.81 116 LEU A C 1
ATOM 957 O O . LEU A 1 116 ? 13.744 -1.327 -14.750 1.00 65.81 116 LEU A O 1
ATOM 961 N N . PHE A 1 117 ? 13.801 -3.127 -16.101 1.00 68.19 117 PHE A N 1
ATOM 962 C CA . PHE A 1 117 ? 14.875 -3.823 -15.419 1.00 68.19 117 PHE A CA 1
ATOM 963 C C . PHE A 1 117 ? 15.754 -4.520 -16.446 1.00 68.19 117 PHE A C 1
ATOM 965 O O . PHE A 1 117 ? 15.285 -5.374 -17.189 1.00 68.19 117 PHE A O 1
ATOM 972 N N . THR A 1 118 ? 17.035 -4.170 -16.461 1.00 59.53 118 THR A N 1
ATOM 973 C CA . THR A 1 118 ? 18.050 -4.809 -17.312 1.00 59.53 118 THR A CA 1
ATOM 974 C C . THR A 1 118 ? 18.991 -5.719 -16.520 1.00 59.53 118 THR A C 1
ATOM 976 O O . THR A 1 118 ? 19.948 -6.230 -17.085 1.00 59.53 118 THR A O 1
ATOM 979 N N . GLY A 1 119 ? 18.750 -5.891 -15.214 1.00 60.12 119 GLY A N 1
ATOM 980 C CA . GLY A 1 119 ? 19.637 -6.612 -14.294 1.00 60.12 119 GLY A CA 1
ATOM 981 C C . GLY A 1 119 ? 19.029 -7.844 -13.626 1.00 60.12 119 GLY A C 1
ATOM 982 O O . GLY A 1 119 ? 19.731 -8.476 -12.855 1.00 60.12 119 GLY A O 1
ATOM 983 N N . PHE A 1 120 ? 17.760 -8.175 -13.894 1.00 63.81 120 PHE A N 1
ATOM 984 C CA . PHE A 1 120 ? 17.176 -9.437 -13.434 1.00 63.81 120 PHE A CA 1
ATOM 985 C C . PHE A 1 120 ? 17.412 -10.518 -14.498 1.00 63.81 120 PHE A C 1
ATOM 987 O O . PHE A 1 120 ? 16.586 -10.694 -15.399 1.00 63.81 120 PHE A O 1
ATOM 994 N N . GLY A 1 121 ? 18.572 -11.169 -14.435 1.00 64.81 121 GLY A N 1
ATOM 995 C CA . GLY A 1 121 ? 18.987 -12.205 -15.381 1.00 64.81 121 GLY A CA 1
ATOM 996 C C . GLY A 1 121 ? 18.461 -13.591 -15.015 1.00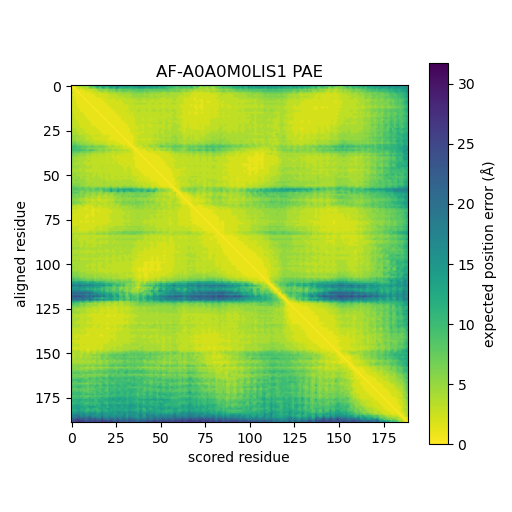 64.81 121 GLY A C 1
ATOM 997 O O . GLY A 1 121 ? 18.144 -14.380 -15.903 1.00 64.81 121 GLY A O 1
ATOM 998 N N . ASP A 1 122 ? 18.287 -13.856 -13.717 1.00 80.38 122 ASP A N 1
ATOM 999 C CA . ASP A 1 122 ? 17.976 -15.188 -13.210 1.00 80.38 122 ASP A CA 1
ATOM 1000 C C . ASP A 1 122 ? 16.676 -15.243 -12.394 1.00 80.38 122 ASP A C 1
ATOM 1002 O O . ASP A 1 122 ? 16.314 -14.335 -11.645 1.00 80.38 122 ASP A O 1
ATOM 1006 N N . VAL A 1 123 ? 15.993 -16.392 -12.450 1.00 83.31 123 VAL A N 1
ATOM 1007 C CA . VAL A 1 123 ? 14.739 -16.644 -11.713 1.00 83.31 123 VAL A CA 1
ATOM 1008 C C . VAL A 1 123 ? 14.892 -16.435 -10.196 1.00 83.31 123 VAL A C 1
ATOM 1010 O O . VAL A 1 123 ? 13.947 -15.997 -9.536 1.00 83.31 123 VAL A O 1
ATOM 1013 N N . TRP A 1 124 ? 16.070 -16.714 -9.625 1.00 83.31 124 TRP A N 1
ATOM 1014 C CA . TRP A 1 124 ? 16.302 -16.577 -8.182 1.00 83.31 124 TRP A CA 1
ATOM 1015 C C . TRP A 1 124 ? 16.225 -15.120 -7.708 1.00 83.31 124 TRP A C 1
ATOM 1017 O O . TRP A 1 124 ? 15.735 -14.865 -6.608 1.00 83.31 124 TRP A O 1
ATOM 1027 N N . GLU A 1 125 ? 16.624 -14.161 -8.543 1.00 82.44 125 GLU A N 1
ATOM 1028 C CA . GLU A 1 125 ? 16.588 -12.734 -8.218 1.00 82.44 125 GLU A CA 1
ATOM 1029 C C . GLU A 1 125 ? 15.135 -12.248 -8.097 1.00 82.44 125 GLU A C 1
ATOM 1031 O O . GLU A 1 125 ? 14.781 -11.538 -7.150 1.00 82.44 125 GLU A O 1
ATOM 1036 N N . TYR A 1 126 ? 14.251 -12.721 -8.984 1.00 84.56 126 TYR A N 1
ATOM 1037 C CA . TYR A 1 126 ? 12.810 -12.476 -8.893 1.00 84.56 126 TYR A CA 1
ATOM 1038 C C . TYR A 1 126 ? 12.207 -13.088 -7.622 1.00 84.56 126 TYR A C 1
ATOM 1040 O O . TYR A 1 126 ? 11.407 -12.441 -6.944 1.00 84.56 126 TYR A O 1
ATOM 1048 N N . ILE A 1 127 ? 12.600 -14.315 -7.261 1.00 88.31 127 ILE A N 1
ATOM 1049 C CA . ILE A 1 127 ? 12.130 -14.973 -6.032 1.00 88.31 127 ILE A CA 1
ATOM 1050 C C . ILE A 1 127 ? 12.561 -14.177 -4.796 1.00 88.31 127 ILE A C 1
ATOM 1052 O O . ILE A 1 127 ? 11.737 -13.925 -3.914 1.00 88.31 127 ILE A O 1
ATOM 1056 N N . LEU A 1 128 ? 13.820 -13.736 -4.729 1.00 87.94 128 LEU A N 1
ATOM 1057 C CA . LEU A 1 128 ? 14.293 -12.903 -3.623 1.00 87.94 128 LEU A CA 1
ATOM 1058 C C . LEU A 1 128 ? 13.539 -11.579 -3.546 1.00 87.94 128 LEU A C 1
ATOM 1060 O O . LEU A 1 128 ? 13.137 -11.170 -2.457 1.00 87.94 128 LEU A O 1
ATOM 1064 N N . PHE A 1 129 ? 13.291 -10.936 -4.687 1.00 85.06 129 PHE A N 1
ATOM 1065 C CA . PHE A 1 129 ? 12.514 -9.703 -4.733 1.00 85.06 129 PHE A CA 1
ATOM 1066 C C . PHE A 1 129 ? 11.074 -9.915 -4.240 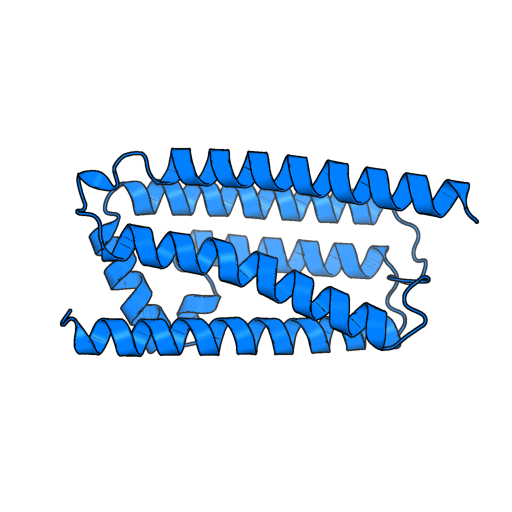1.00 85.06 129 PHE A C 1
ATOM 1068 O O . PHE A 1 129 ? 10.553 -9.100 -3.475 1.00 85.06 129 PHE A O 1
ATOM 1075 N N . PHE A 1 130 ? 10.446 -11.043 -4.588 1.00 89.69 130 PHE A N 1
ATOM 1076 C CA . PHE A 1 130 ? 9.130 -11.415 -4.070 1.00 89.69 130 PHE A CA 1
ATOM 1077 C C . PHE A 1 130 ? 9.138 -11.615 -2.550 1.00 89.69 130 PHE A C 1
ATOM 1079 O O . PHE A 1 130 ? 8.306 -11.043 -1.845 1.00 89.69 130 PHE A O 1
ATOM 1086 N N . VAL A 1 131 ? 10.098 -12.382 -2.022 1.00 91.19 131 VAL A N 1
ATOM 1087 C CA . VAL A 1 131 ? 10.240 -12.622 -0.575 1.00 91.19 131 VAL A CA 1
ATOM 1088 C C . VAL A 1 131 ? 10.489 -11.313 0.176 1.00 91.19 131 VAL A C 1
ATOM 1090 O O . VAL A 1 131 ? 9.887 -11.072 1.225 1.00 91.19 131 VAL A O 1
ATOM 1093 N N . PHE A 1 132 ? 11.315 -10.429 -0.382 1.00 87.19 132 PHE A N 1
ATOM 1094 C CA . PHE A 1 132 ? 11.558 -9.101 0.168 1.00 87.19 132 PHE A CA 1
ATOM 1095 C C . PHE A 1 132 ? 10.272 -8.261 0.230 1.00 87.19 132 PHE A C 1
ATOM 1097 O O . PHE A 1 132 ? 9.957 -7.688 1.276 1.00 87.19 132 PHE A O 1
ATOM 1104 N N . MET A 1 133 ? 9.472 -8.259 -0.842 1.00 86.81 133 MET A N 1
ATOM 1105 C CA . MET A 1 133 ? 8.167 -7.587 -0.878 1.00 86.81 133 MET A CA 1
ATOM 1106 C C . MET A 1 133 ? 7.185 -8.151 0.155 1.00 86.81 133 MET A C 1
ATOM 1108 O O . MET A 1 133 ? 6.493 -7.386 0.835 1.00 86.81 133 MET A O 1
ATOM 1112 N N . LEU A 1 134 ? 7.153 -9.476 0.340 1.00 91.56 134 LEU A N 1
ATOM 1113 C CA . LEU A 1 134 ? 6.363 -10.099 1.403 1.00 91.56 134 LEU A CA 1
ATOM 1114 C C . LEU A 1 134 ? 6.799 -9.597 2.785 1.00 91.56 134 LEU A C 1
ATOM 1116 O O . LEU A 1 134 ? 5.938 -9.308 3.615 1.00 91.56 134 LEU A O 1
ATOM 1120 N N . GLY A 1 135 ? 8.102 -9.454 3.033 1.00 89.25 135 GLY A N 1
ATOM 1121 C CA . GLY A 1 135 ? 8.632 -8.894 4.278 1.00 89.25 135 GLY A CA 1
ATOM 1122 C C . GLY A 1 135 ? 8.168 -7.456 4.520 1.00 89.25 135 GLY A C 1
ATOM 1123 O O . GLY A 1 135 ? 7.621 -7.158 5.585 1.00 89.25 135 GLY A O 1
ATOM 1124 N N . ILE A 1 136 ? 8.308 -6.589 3.509 1.00 85.19 136 ILE A N 1
ATOM 1125 C CA . ILE A 1 136 ? 7.907 -5.173 3.577 1.00 85.19 136 ILE A CA 1
ATOM 1126 C C . ILE A 1 136 ? 6.436 -5.012 3.958 1.00 85.19 136 ILE A C 1
ATOM 1128 O O . ILE A 1 136 ? 6.103 -4.097 4.707 1.00 85.19 136 ILE A O 1
ATOM 1132 N N . VAL A 1 137 ? 5.545 -5.876 3.466 1.00 89.06 137 VAL A N 1
ATOM 1133 C CA . VAL A 1 137 ? 4.109 -5.745 3.754 1.00 89.06 137 VAL A CA 1
ATOM 1134 C C . VAL A 1 137 ? 3.711 -6.466 5.042 1.00 89.06 137 VAL A C 1
ATOM 1136 O O . VAL A 1 137 ? 2.962 -5.914 5.852 1.00 89.06 137 VAL A O 1
ATOM 1139 N N . ASN A 1 138 ? 4.200 -7.688 5.266 1.00 93.00 138 ASN A N 1
ATOM 1140 C CA . ASN A 1 138 ? 3.748 -8.505 6.393 1.00 93.00 138 ASN A CA 1
ATOM 1141 C C . ASN A 1 138 ? 4.309 -8.036 7.739 1.00 93.00 138 ASN A C 1
ATOM 1143 O O . ASN A 1 138 ? 3.604 -8.142 8.743 1.00 93.00 138 ASN A O 1
ATOM 1147 N N . ILE A 1 139 ? 5.534 -7.499 7.790 1.00 90.94 139 ILE A N 1
ATOM 1148 C CA . ILE A 1 139 ? 6.137 -7.048 9.053 1.00 90.94 139 ILE A CA 1
ATOM 1149 C C . ILE A 1 139 ? 5.345 -5.868 9.652 1.00 90.94 139 ILE A C 1
ATOM 1151 O O . ILE A 1 139 ? 4.883 -5.990 10.793 1.00 90.94 139 ILE A O 1
ATOM 1155 N N . PRO A 1 140 ? 5.091 -4.754 8.928 1.00 88.31 140 PRO A N 1
ATOM 1156 C CA . PRO A 1 140 ? 4.269 -3.664 9.452 1.00 88.31 140 PRO A CA 1
ATOM 1157 C C . PRO A 1 140 ? 2.839 -4.104 9.763 1.00 88.31 140 PRO A C 1
ATOM 1159 O O . PRO A 1 140 ? 2.287 -3.685 10.780 1.00 88.31 140 PRO A O 1
ATOM 1162 N N . LEU A 1 141 ? 2.254 -4.978 8.933 1.00 91.50 141 LEU A N 1
ATOM 1163 C CA . LEU A 1 141 ? 0.919 -5.526 9.172 1.00 91.50 141 LEU A CA 1
ATOM 1164 C C . LEU A 1 141 ? 0.857 -6.284 10.503 1.00 91.50 141 LEU A C 1
ATOM 1166 O O . LEU A 1 141 ? -0.053 -6.056 11.295 1.00 91.50 141 LEU A O 1
ATOM 1170 N N . TYR A 1 142 ? 1.842 -7.136 10.786 1.00 93.75 142 TYR A N 1
ATOM 1171 C CA . TYR A 1 142 ? 1.923 -7.868 12.047 1.00 93.75 142 TYR A CA 1
ATOM 1172 C C . TYR A 1 142 ? 1.996 -6.927 13.256 1.00 93.75 142 TYR A C 1
ATOM 1174 O O . TYR A 1 142 ? 1.237 -7.093 14.214 1.00 93.75 142 TYR A O 1
ATOM 1182 N N . TYR A 1 143 ? 2.863 -5.910 13.213 1.00 90.88 143 TYR A N 1
ATOM 1183 C CA . TYR A 1 143 ? 2.968 -4.938 14.305 1.00 90.88 143 TYR A CA 1
ATOM 1184 C C . TYR A 1 143 ? 1.698 -4.101 14.469 1.00 90.88 143 TYR A C 1
ATOM 1186 O O . TYR A 1 143 ? 1.288 -3.843 15.602 1.00 90.88 143 TYR A O 1
ATOM 1194 N N . HIS A 1 144 ? 1.057 -3.715 13.365 1.00 91.69 144 HIS A N 1
ATOM 1195 C CA . HIS A 1 144 ? -0.221 -3.011 13.382 1.00 91.69 144 HIS A CA 1
ATOM 1196 C C . HIS A 1 144 ? -1.303 -3.851 14.069 1.00 91.69 144 HIS A C 1
ATOM 1198 O O . HIS A 1 144 ? -1.873 -3.410 15.064 1.00 91.69 144 HIS A O 1
ATOM 1204 N N . VAL A 1 145 ? -1.508 -5.090 13.609 1.00 93.75 145 VAL A N 1
ATOM 1205 C CA . VAL A 1 145 ? -2.472 -6.043 14.183 1.00 93.75 145 VAL A CA 1
ATOM 1206 C C . VAL A 1 145 ? -2.206 -6.251 15.671 1.00 93.75 145 VAL A C 1
ATOM 1208 O O . VAL A 1 145 ? -3.103 -6.083 16.494 1.00 93.75 145 VAL A O 1
ATOM 1211 N N . LYS A 1 146 ? -0.953 -6.554 16.037 1.00 92.06 146 LYS A N 1
ATOM 1212 C CA . LYS A 1 146 ? -0.556 -6.787 17.430 1.00 92.06 146 LYS A CA 1
ATOM 1213 C C . LYS A 1 146 ? -0.869 -5.586 18.321 1.00 92.06 146 LYS A C 1
ATOM 1215 O O . LYS A 1 146 ? -1.255 -5.782 19.471 1.00 92.06 146 LYS A O 1
ATOM 1220 N N . LYS A 1 147 ? -0.671 -4.366 17.819 1.00 92.00 147 LYS A N 1
ATOM 1221 C CA . LYS A 1 147 ? -0.868 -3.140 18.591 1.00 92.00 147 LYS A CA 1
ATOM 1222 C C . LYS A 1 147 ? -2.350 -2.776 18.709 1.00 92.00 147 LYS A C 1
ATOM 1224 O O . LYS A 1 147 ? -2.835 -2.607 19.822 1.00 92.00 147 LYS A O 1
ATOM 1229 N N . VAL A 1 148 ? -3.083 -2.756 17.596 1.00 93.25 148 VAL A N 1
ATOM 1230 C CA . VAL A 1 148 ? -4.513 -2.400 17.562 1.00 93.25 148 VAL A CA 1
ATOM 1231 C C . VAL A 1 148 ? -5.384 -3.407 18.318 1.00 93.25 148 VAL A C 1
ATOM 1233 O O . VAL A 1 148 ? -6.318 -3.009 19.013 1.00 93.25 148 VAL A O 1
ATOM 1236 N N . ASP A 1 149 ? -5.074 -4.704 18.238 1.00 93.44 149 ASP A N 1
ATOM 1237 C CA . ASP A 1 149 ? -5.904 -5.732 18.879 1.00 93.44 14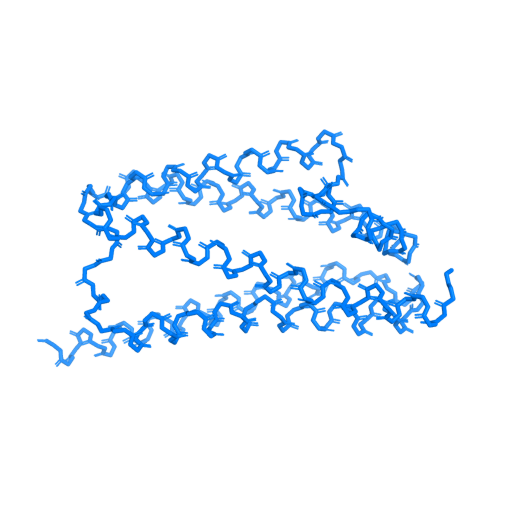9 ASP A CA 1
ATOM 1238 C C . ASP A 1 149 ? -5.690 -5.820 20.395 1.00 93.44 149 ASP A C 1
ATOM 1240 O O . ASP A 1 149 ? -6.596 -6.241 21.115 1.00 93.44 149 ASP A O 1
ATOM 1244 N N . ARG A 1 150 ? -4.517 -5.411 20.896 1.00 91.19 150 ARG A N 1
ATOM 1245 C CA . ARG A 1 150 ? -4.175 -5.499 22.326 1.00 91.19 150 ARG A CA 1
ATOM 1246 C C . ARG A 1 150 ? -4.482 -4.231 23.110 1.00 91.19 150 ARG A C 1
ATOM 1248 O O . ARG A 1 150 ? -4.804 -4.339 24.285 1.00 91.19 150 ARG A O 1
ATOM 1255 N N . GLN A 1 151 ? -4.359 -3.065 22.483 1.00 91.38 151 GLN A N 1
ATOM 1256 C CA . GLN A 1 151 ? -4.441 -1.788 23.189 1.00 91.38 151 GLN A CA 1
ATOM 1257 C C . GLN A 1 151 ? -5.869 -1.243 23.258 1.00 91.38 151 GLN A C 1
ATOM 1259 O O . GLN A 1 151 ? -6.708 -1.515 22.389 1.00 91.38 151 GLN A O 1
ATOM 1264 N N . SER A 1 152 ? -6.158 -0.473 24.305 1.00 90.94 152 SER A N 1
ATOM 1265 C CA . SER A 1 152 ? -7.395 0.306 24.407 1.00 90.94 152 SER A CA 1
ATOM 1266 C C . SER A 1 152 ? -7.364 1.525 23.470 1.00 90.94 152 SER A C 1
ATOM 1268 O O . SER A 1 152 ? -6.315 1.920 22.960 1.00 90.94 152 SER A O 1
ATOM 1270 N N . THR A 1 153 ? -8.519 2.148 23.231 1.00 91.19 153 THR A N 1
ATOM 1271 C CA . THR A 1 153 ? -8.607 3.381 22.425 1.00 91.19 153 THR A CA 1
ATOM 1272 C C . THR A 1 153 ? -7.797 4.535 23.027 1.00 91.19 153 THR A C 1
ATOM 1274 O O . THR A 1 153 ? -7.256 5.364 22.295 1.00 91.19 153 THR A O 1
ATOM 1277 N N . GLU A 1 154 ? -7.681 4.584 24.354 1.00 89.56 154 GLU A N 1
ATOM 1278 C CA . GLU A 1 154 ? -6.901 5.594 25.076 1.00 89.56 154 GLU A CA 1
ATOM 1279 C C . GLU A 1 154 ? -5.395 5.342 24.933 1.00 89.56 154 GLU A C 1
ATOM 1281 O O . GLU A 1 154 ? -4.636 6.261 24.634 1.00 89.56 154 GLU A O 1
ATOM 1286 N N . GLU A 1 155 ? -4.963 4.083 25.032 1.00 91.06 155 GLU A N 1
ATOM 1287 C CA . GLU A 1 155 ? -3.561 3.681 24.845 1.00 91.06 155 GLU A CA 1
ATOM 1288 C C . GLU A 1 155 ? -3.061 3.873 23.405 1.00 91.06 155 GLU A C 1
ATOM 1290 O O . GLU A 1 155 ? -1.856 3.971 23.163 1.00 91.06 155 GLU A O 1
ATOM 1295 N N . LEU A 1 156 ? -3.979 3.927 22.437 1.00 92.25 156 LEU A N 1
ATOM 1296 C CA . LEU A 1 156 ? -3.667 4.175 21.032 1.00 92.25 156 LEU A CA 1
ATOM 1297 C C . LEU A 1 156 ? -3.466 5.665 20.712 1.00 92.25 156 LEU A C 1
ATOM 1299 O O . LEU A 1 156 ? -3.075 5.982 19.589 1.00 92.25 156 LEU A O 1
ATOM 1303 N N . GLN A 1 157 ? -3.674 6.594 21.651 1.00 91.19 157 GLN A N 1
ATOM 1304 C CA . GLN A 1 157 ? -3.430 8.018 21.394 1.00 91.19 157 GLN A CA 1
ATOM 1305 C C . GLN A 1 157 ? -1.976 8.275 20.969 1.00 91.19 157 GLN A C 1
ATOM 1307 O O . GLN A 1 157 ? -1.021 7.795 21.574 1.00 91.19 157 GLN A O 1
ATOM 1312 N N . GLY A 1 158 ? -1.790 9.026 19.879 1.00 88.44 158 GLY A N 1
ATOM 1313 C CA . GLY A 1 158 ? -0.464 9.274 19.305 1.00 88.44 158 GLY A CA 1
ATOM 1314 C C . GLY A 1 158 ? 0.142 8.092 18.533 1.00 88.44 158 GLY A C 1
ATOM 1315 O O . GLY A 1 158 ? 1.248 8.228 17.996 1.00 88.44 158 GLY A O 1
ATOM 1316 N N . TYR A 1 159 ? -0.572 6.967 18.404 1.00 88.75 159 TYR A N 1
ATOM 1317 C CA . TYR A 1 159 ? -0.145 5.812 17.613 1.00 88.75 159 TYR A CA 1
ATOM 1318 C C . TYR A 1 159 ? 0.254 6.205 16.189 1.00 88.75 159 TYR A C 1
ATOM 1320 O O . TYR A 1 159 ? 1.322 5.796 15.728 1.00 88.75 159 TYR A O 1
ATOM 1328 N N . THR A 1 160 ? -0.536 7.055 15.523 1.00 86.75 160 THR A N 1
ATOM 1329 C CA . THR A 1 160 ? -0.262 7.470 14.138 1.00 86.75 160 THR A CA 1
ATOM 1330 C C . THR A 1 160 ? 1.090 8.166 14.014 1.00 86.75 160 THR A C 1
ATOM 1332 O O . THR A 1 160 ? 1.846 7.904 13.080 1.00 86.75 160 THR A O 1
ATOM 1335 N N . LYS A 1 161 ? 1.431 9.034 14.975 1.00 86.06 161 LYS A N 1
ATOM 1336 C CA . LYS A 1 161 ? 2.711 9.757 14.978 1.00 86.06 161 LYS A CA 1
ATOM 1337 C C . LYS A 1 161 ? 3.880 8.784 15.137 1.00 86.06 161 LYS A C 1
ATOM 1339 O O . LYS A 1 161 ? 4.849 8.871 14.391 1.00 86.06 161 LYS A O 1
ATOM 1344 N N . SER A 1 162 ? 3.768 7.841 16.073 1.00 84.25 162 SER A N 1
ATOM 1345 C CA . SER A 1 162 ? 4.779 6.799 16.293 1.00 84.25 162 SER A CA 1
ATOM 1346 C C . SER A 1 162 ? 4.959 5.912 15.056 1.00 84.25 162 SER A C 1
ATOM 1348 O O . SER A 1 162 ? 6.090 5.653 14.647 1.00 84.25 162 SER A O 1
ATOM 1350 N N . MET A 1 163 ? 3.859 5.514 14.413 1.00 83.56 163 MET A N 1
ATOM 1351 C CA . MET A 1 163 ? 3.885 4.729 13.178 1.00 83.56 163 MET A CA 1
ATOM 1352 C C . MET A 1 163 ? 4.555 5.494 12.029 1.00 83.56 163 MET A C 1
ATOM 1354 O O . MET A 1 163 ? 5.366 4.916 11.306 1.00 83.56 163 MET A O 1
ATOM 1358 N N . TYR A 1 164 ? 4.258 6.786 11.871 1.00 83.62 164 TYR A N 1
ATOM 1359 C CA . TYR A 1 164 ? 4.867 7.619 10.833 1.00 83.62 164 TYR A CA 1
ATOM 1360 C C . TYR A 1 164 ? 6.379 7.769 11.031 1.00 83.62 164 TYR A C 1
ATOM 1362 O O . TYR A 1 164 ? 7.139 7.574 10.087 1.00 83.62 164 TYR A O 1
ATOM 1370 N N . ILE A 1 165 ? 6.824 8.035 12.264 1.00 82.81 165 ILE A N 1
ATOM 1371 C CA . ILE A 1 165 ? 8.254 8.113 12.599 1.00 82.81 165 ILE A CA 1
ATOM 1372 C C . ILE A 1 165 ? 8.944 6.776 12.315 1.00 82.81 165 ILE A C 1
ATOM 1374 O O . ILE A 1 165 ? 9.980 6.758 11.659 1.00 82.81 165 ILE A O 1
ATOM 1378 N N . SER A 1 166 ? 8.351 5.656 12.743 1.00 78.31 166 SER A N 1
ATOM 1379 C CA . SER A 1 166 ? 8.902 4.325 12.460 1.00 78.31 166 SER A CA 1
ATOM 1380 C C . SER A 1 166 ? 9.021 4.077 10.959 1.00 78.31 166 SER A C 1
ATOM 1382 O O . SER A 1 166 ? 10.040 3.568 10.509 1.00 78.31 166 SER A O 1
ATOM 1384 N N . SER A 1 167 ? 8.007 4.465 10.184 1.00 79.00 167 SER A N 1
ATOM 1385 C CA . SER A 1 167 ? 8.004 4.284 8.728 1.00 79.00 167 SER A CA 1
ATOM 1386 C C . SER A 1 167 ? 9.085 5.128 8.053 1.00 79.00 167 SER A C 1
ATOM 1388 O O . SER A 1 167 ? 9.766 4.642 7.156 1.00 79.00 167 SER A O 1
ATOM 1390 N N . LEU A 1 168 ? 9.284 6.368 8.511 1.00 81.06 168 LEU A N 1
ATOM 1391 C CA . LEU A 1 168 ? 10.337 7.251 8.014 1.00 81.06 168 LEU A CA 1
ATOM 1392 C C . LEU A 1 168 ? 11.733 6.685 8.308 1.00 81.06 168 LEU A C 1
ATOM 1394 O O . LEU A 1 168 ? 12.571 6.638 7.414 1.00 81.06 168 LEU A O 1
ATOM 1398 N N . VAL A 1 169 ? 11.967 6.208 9.534 1.00 81.00 169 VAL A N 1
ATOM 1399 C CA . VAL A 1 169 ? 13.236 5.569 9.916 1.00 81.00 169 VAL A CA 1
ATOM 1400 C C . VAL A 1 169 ? 13.494 4.328 9.062 1.00 81.00 169 VAL A C 1
ATOM 1402 O O . VAL A 1 169 ? 14.586 4.183 8.518 1.00 81.00 169 VAL A O 1
ATOM 1405 N N . THR A 1 170 ? 12.491 3.463 8.876 1.00 75.50 170 THR A N 1
ATOM 1406 C CA . THR A 1 170 ? 12.613 2.287 8.003 1.00 75.50 170 THR A CA 1
ATOM 1407 C C . THR A 1 170 ? 12.925 2.683 6.560 1.00 75.50 170 THR A C 1
ATOM 1409 O O . THR A 1 170 ? 13.816 2.092 5.959 1.00 75.50 170 THR A O 1
ATOM 1412 N N . ALA A 1 171 ? 12.259 3.705 6.014 1.00 77.12 171 ALA A N 1
ATOM 1413 C CA . ALA A 1 171 ? 12.519 4.183 4.656 1.00 77.12 171 ALA A CA 1
ATOM 1414 C C . ALA A 1 171 ? 13.959 4.692 4.485 1.00 77.12 171 ALA A C 1
ATOM 1416 O O . ALA A 1 171 ? 14.610 4.361 3.496 1.00 77.12 171 ALA A O 1
ATOM 1417 N N . ILE A 1 172 ? 14.472 5.443 5.465 1.00 79.62 172 ILE A N 1
ATOM 1418 C CA . ILE A 1 172 ? 15.857 5.932 5.474 1.00 79.62 172 ILE A CA 1
ATOM 1419 C C . ILE A 1 172 ? 16.843 4.757 5.491 1.00 79.62 172 ILE A C 1
ATOM 1421 O O . ILE A 1 172 ? 17.764 4.726 4.678 1.00 79.62 172 ILE A O 1
ATOM 1425 N N . ILE A 1 173 ? 16.633 3.770 6.369 1.00 78.94 173 ILE A N 1
ATOM 1426 C CA . ILE A 1 173 ? 17.488 2.575 6.443 1.00 78.94 173 ILE A CA 1
ATOM 1427 C C . ILE A 1 173 ? 17.479 1.837 5.101 1.00 78.94 173 ILE A C 1
ATOM 1429 O O . ILE A 1 173 ? 18.545 1.578 4.552 1.00 78.94 173 ILE A O 1
ATOM 1433 N N . CYS A 1 174 ? 16.299 1.562 4.534 1.00 73.38 174 CYS A N 1
ATOM 1434 C CA . CYS A 1 174 ? 16.182 0.893 3.239 1.00 73.38 174 CYS A CA 1
ATOM 1435 C C . CYS A 1 174 ? 16.908 1.658 2.125 1.00 73.38 174 CYS A C 1
ATOM 1437 O O . CYS A 1 174 ? 17.621 1.038 1.340 1.00 73.38 174 C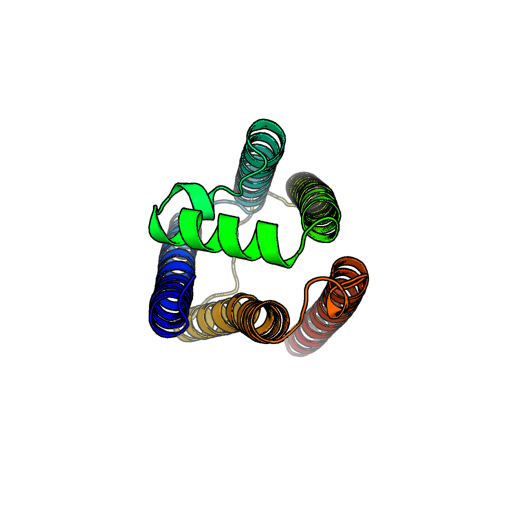YS A O 1
ATOM 1439 N N . PHE A 1 175 ? 16.768 2.986 2.072 1.00 77.00 175 PHE A N 1
ATOM 1440 C CA . PHE A 1 175 ? 17.460 3.817 1.087 1.00 77.00 175 PHE A CA 1
ATOM 1441 C C . PHE A 1 175 ? 18.984 3.666 1.185 1.00 77.00 175 PHE A C 1
ATOM 1443 O O . PHE A 1 175 ? 19.633 3.372 0.183 1.00 77.00 175 PHE A O 1
ATOM 1450 N N . PHE A 1 176 ? 19.554 3.796 2.388 1.00 77.31 176 PHE A N 1
ATOM 1451 C CA . PHE A 1 176 ? 20.998 3.648 2.586 1.00 77.31 176 PHE A CA 1
ATOM 1452 C C . PHE A 1 176 ? 21.489 2.223 2.319 1.00 77.31 176 PHE A C 1
ATOM 1454 O O . PHE A 1 176 ? 22.558 2.056 1.741 1.00 77.31 176 PHE A O 1
ATOM 1461 N N . THR A 1 177 ? 20.716 1.196 2.684 1.00 72.06 177 THR A N 1
ATOM 1462 C CA . THR A 1 177 ? 21.066 -0.197 2.379 1.00 72.06 177 THR A CA 1
ATOM 1463 C C . THR A 1 177 ? 21.113 -0.441 0.872 1.00 72.06 177 THR A C 1
ATOM 1465 O O . THR A 1 177 ? 22.089 -1.007 0.388 1.00 72.06 177 THR A O 1
ATOM 1468 N N . VAL A 1 178 ? 20.115 0.023 0.111 1.00 72.50 178 VAL A N 1
ATOM 1469 C CA . VAL A 1 178 ? 20.116 -0.120 -1.356 1.00 72.50 178 VAL A CA 1
ATOM 1470 C C . VAL A 1 178 ? 21.256 0.677 -1.986 1.00 72.50 178 VAL A C 1
ATOM 1472 O O . VAL A 1 178 ? 21.951 0.150 -2.852 1.00 72.50 178 VAL A O 1
ATOM 1475 N N . ALA A 1 179 ? 21.493 1.912 -1.536 1.00 71.31 179 ALA A N 1
ATOM 1476 C CA . ALA A 1 179 ? 22.598 2.731 -2.028 1.00 71.31 179 ALA A CA 1
ATOM 1477 C C . ALA A 1 179 ? 23.961 2.063 -1.775 1.00 71.31 179 ALA A C 1
ATOM 1479 O O . ALA A 1 179 ? 24.789 2.011 -2.681 1.00 71.31 179 ALA A O 1
ATOM 1480 N N . LEU A 1 180 ? 24.171 1.495 -0.581 1.00 75.38 180 LEU A N 1
ATOM 1481 C CA . LEU A 1 180 ? 25.398 0.781 -0.225 1.00 75.38 180 LEU A CA 1
ATOM 1482 C C . LEU A 1 180 ? 25.592 -0.477 -1.077 1.00 75.38 180 LEU A C 1
ATOM 1484 O O . LEU A 1 180 ? 26.676 -0.678 -1.615 1.00 75.38 180 LEU A O 1
ATOM 1488 N N . ILE A 1 181 ? 24.551 -1.303 -1.232 1.00 72.56 181 ILE A N 1
ATOM 1489 C CA . ILE A 1 181 ? 24.608 -2.512 -2.069 1.00 72.56 181 ILE A CA 1
ATOM 1490 C C . ILE A 1 181 ? 24.929 -2.136 -3.517 1.00 72.56 181 ILE A C 1
ATOM 1492 O O . ILE A 1 181 ? 25.812 -2.735 -4.121 1.00 72.56 181 ILE A O 1
ATOM 1496 N N . THR A 1 182 ? 24.262 -1.111 -4.050 1.00 67.81 182 THR A N 1
ATOM 1497 C CA . THR A 1 182 ? 24.499 -0.631 -5.418 1.00 67.81 182 THR A CA 1
ATOM 1498 C C . THR A 1 182 ? 25.934 -0.139 -5.586 1.00 67.81 182 THR A C 1
ATOM 1500 O O . THR A 1 182 ? 26.585 -0.521 -6.551 1.00 67.81 182 THR A O 1
ATOM 1503 N N . ALA A 1 183 ? 26.449 0.646 -4.633 1.00 69.38 183 ALA A N 1
ATOM 1504 C CA . ALA A 1 183 ? 27.820 1.153 -4.656 1.00 69.38 183 ALA A CA 1
ATOM 1505 C C . ALA A 1 183 ? 28.865 0.032 -4.559 1.00 69.38 183 ALA A C 1
ATOM 1507 O O . ALA A 1 183 ? 29.906 0.102 -5.203 1.00 69.38 183 ALA A O 1
ATOM 1508 N N . ILE A 1 184 ? 28.606 -1.008 -3.763 1.00 73.56 184 ILE A N 1
ATOM 1509 C CA . ILE A 1 184 ? 29.464 -2.195 -3.700 1.00 73.56 184 ILE A CA 1
ATOM 1510 C C . ILE A 1 184 ? 29.457 -2.880 -5.069 1.00 73.56 184 ILE A C 1
ATOM 1512 O O . ILE A 1 184 ? 30.512 -3.008 -5.678 1.00 73.56 184 ILE A O 1
ATOM 1516 N N . ILE A 1 185 ? 28.282 -3.234 -5.595 1.00 69.19 185 ILE A N 1
ATOM 1517 C CA . ILE A 1 185 ? 28.150 -3.929 -6.884 1.00 69.19 185 ILE A CA 1
ATOM 1518 C C . ILE A 1 185 ? 28.817 -3.138 -8.019 1.00 69.19 185 ILE A C 1
ATOM 1520 O O . ILE A 1 185 ? 29.551 -3.722 -8.807 1.00 69.19 185 ILE A O 1
ATOM 1524 N N . SER A 1 186 ? 28.639 -1.814 -8.073 1.00 67.88 186 SER A N 1
ATOM 1525 C CA . SER A 1 186 ? 29.240 -0.966 -9.111 1.00 67.88 186 SER A CA 1
ATOM 1526 C C . SER A 1 186 ? 30.760 -0.815 -9.012 1.00 67.88 186 SER A C 1
ATOM 1528 O O . SER A 1 186 ? 31.366 -0.343 -9.960 1.00 67.88 186 SER A O 1
ATOM 1530 N N . ASN A 1 187 ? 31.371 -1.135 -7.866 1.00 66.25 187 ASN A N 1
ATOM 1531 C CA . ASN A 1 187 ? 32.831 -1.151 -7.710 1.00 66.25 187 ASN A CA 1
ATOM 1532 C C . ASN A 1 187 ? 33.440 -2.535 -8.004 1.00 66.25 187 ASN A C 1
ATOM 1534 O O . ASN A 1 187 ? 34.660 -2.650 -8.090 1.00 66.25 187 ASN A O 1
ATOM 1538 N N . PHE A 1 188 ? 32.613 -3.580 -8.113 1.00 52.81 188 PHE A N 1
ATOM 1539 C CA . PHE A 1 188 ? 33.037 -4.954 -8.403 1.00 52.81 188 PHE A CA 1
ATOM 1540 C C . PHE A 1 188 ? 32.757 -5.392 -9.857 1.00 52.81 188 PHE A C 1
ATOM 1542 O O . PHE A 1 188 ? 33.199 -6.476 -10.240 1.00 52.81 188 PHE A O 1
ATOM 1549 N N . LEU A 1 189 ? 32.055 -4.570 -10.648 1.00 47.72 189 LEU A N 1
ATOM 1550 C CA . LEU A 1 189 ? 31.818 -4.716 -12.095 1.00 47.72 189 LEU A CA 1
ATOM 1551 C C . LEU A 1 189 ? 32.636 -3.682 -12.874 1.00 47.72 189 LEU A C 1
ATOM 1553 O O . LEU A 1 189 ? 33.150 -4.050 -13.953 1.00 47.72 189 LEU A O 1
#

Secondary structure (DSSP, 8-state):
--HHHHHHHHHHHHHHHHHHHHHHHHHHHHHHHTT-BHHHHHHHHHHHHHHHHHHHHHHSS-HHHHS-HHHHHHHHHHHHHHTHHHHHHHHHHHHHHHHHHHHHHHHHHHS-S-BS-S---SHHHHHHHHHHHHHHHHHHHHHHHHHHHHS-TTTTTTHHHHHHHHHHHHHHHHHHHHHHHHHHHHHH-

Foldseek 3Di:
DDPVLVVVLLVVVLVLVLVVLVVVLVVVVVCLVVQFFQLNVLLVLLVVLVVQLVVCVPPVDGPSCVVDPSSVVVVVLLCVQQPVVSVVLSVVSSVVSNVSSVVSNVSSVVGDRGGNDPPCPDPVVSVVVSVVSSCVPVVVVVVSCVDSVPDGNVRCVCVSVVSVVVVVVVVVVVVVVVVVVVVVVVVVD

Solvent-accessible surface area (backbone atoms only — not comparable to full-atom values): 10204 Å² total; per-residue (Å²): 133,57,71,74,59,49,54,54,44,51,54,46,48,54,55,52,53,53,52,50,52,52,53,52,49,51,50,51,53,50,44,50,75,74,51,43,22,34,19,60,50,24,43,52,52,16,52,52,33,47,52,52,39,52,47,28,69,74,69,74,47,57,69,77,37,71,78,33,74,64,42,39,54,50,48,54,52,51,41,63,45,38,49,75,43,39,60,51,41,50,50,51,49,46,53,50,34,51,51,51,20,50,51,26,45,52,48,26,73,74,40,62,72,49,57,61,68,90,77,76,84,50,74,65,56,56,51,51,52,49,55,49,51,50,48,68,54,50,53,58,49,51,55,48,51,59,47,62,75,70,48,53,54,75,75,43,63,66,44,50,60,55,51,50,52,52,49,52,54,52,50,52,50,52,51,51,51,52,51,50,52,49,54,52,53,65,74,77,108

Mean predicted aligned error: 5.62 Å

pLDDT: mean 86.9, std 8.68, range [47.72, 96.56]

Organism: NCBI:txid284581

Sequence (189 aa):
MTQPQLLKLRKFQFLFMNAIIAVLFLLLFSLIHIGIGMRNFFILMSLLMIAQTMLLLFDKRPLIYRLSKNMAKLLEYEKEKLGNEWRKQQKSQIIASVMVAIMFMMNANLMDNRQLFTGFGDVWEYILFFVFMLGIVNIPLYYHVKKVDRQSTEELQGYTKSMYISSLVTAIICFFTVALITAIISNFL

Radius of gyration: 18.65 Å; 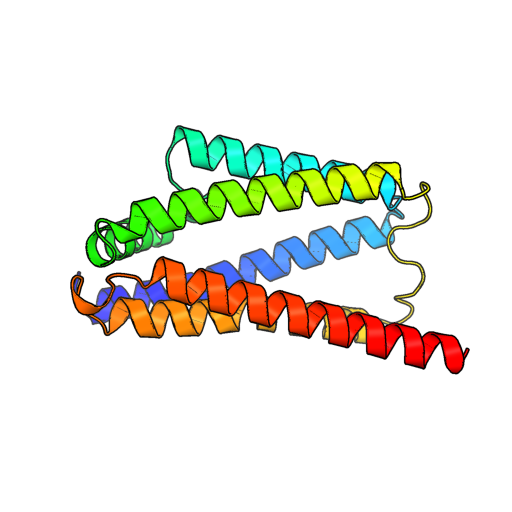Cα contacts (8 Å, |Δi|>4): 116; chains: 1; bounding box: 50×30×47 Å